Protein AF-A0A961IPP1-F1 (afdb_monomer)

pLDDT: mean 82.88, std 11.39, range [41.0, 96.31]

Solvent-accessible surface area (backbone atoms only — not comparable to full-atom values): 10019 Å² total; per-residue (Å²): 134,85,52,57,75,45,74,47,91,90,15,43,33,44,35,34,41,57,42,49,74,94,50,52,59,100,73,50,51,61,69,55,22,47,51,50,22,52,52,25,47,51,48,34,49,56,48,49,55,53,48,56,72,77,76,55,60,46,60,73,68,56,42,52,51,45,46,51,26,48,51,47,25,50,33,25,42,53,50,39,50,31,57,68,69,73,41,56,69,45,72,43,56,37,83,93,65,68,28,38,34,42,34,39,53,56,93,52,28,39,39,32,44,38,39,41,68,75,84,71,78,57,57,47,86,46,49,68,56,48,53,48,44,46,52,69,48,52,46,45,47,50,53,52,50,50,56,53,36,54,72,72,74,53,75,49,76,66,57,47,53,52,52,49,46,54,48,27,54,50,54,54,51,50,52,49,51,47,47,26,47,75,71,54,52,40,71

Mean predicted aligned error: 6.51 Å

Secondary structure (DSSP, 8-state):
-PPPEEE-TTSEEEEEEE--GGG-SSS--HHHHHHHHHHHHHHHHHHHHHHHHHTS---THHHHHHHHHHHHHHHHHHHHHHHHHTSSEEEEEETTTTEEEEEEEETTEEEEEEE--TT-PPPTTHHHHHHHHIIIIIIHHHHHHHHHHHHTTS--HHHHHHHHHHHHHHHHHHHHHHHHHHHTS--

Structure (mmCIF, N/CA/C/O backbone):
data_AF-A0A961IPP1-F1
#
_entry.id   AF-A0A961IPP1-F1
#
loop_
_atom_site.group_PDB
_atom_site.id
_atom_site.type_symbol
_atom_site.label_atom_id
_atom_site.label_alt_id
_atom_site.label_comp_id
_atom_site.label_asym_id
_atom_site.label_entity_id
_atom_site.label_seq_id
_atom_site.pdbx_PDB_ins_code
_atom_site.Cartn_x
_atom_site.Cartn_y
_atom_site.Cartn_z
_atom_site.occupancy
_atom_site.B_iso_or_equiv
_atom_site.auth_seq_id
_atom_site.auth_comp_id
_atom_site.auth_asym_id
_atom_site.auth_atom_id
_atom_site.pdbx_PDB_model_num
ATOM 1 N N . MET A 1 1 ? 18.586 3.736 4.954 1.00 41.00 1 MET A N 1
ATOM 2 C CA . MET A 1 1 ? 18.682 2.258 4.963 1.00 41.00 1 MET A CA 1
ATOM 3 C C . MET A 1 1 ? 17.469 1.702 4.241 1.00 41.00 1 MET A C 1
ATOM 5 O O . MET A 1 1 ? 16.359 1.933 4.711 1.00 41.00 1 MET A O 1
ATOM 9 N N . SER A 1 2 ? 17.685 1.051 3.098 1.00 51.31 2 SER A N 1
ATOM 10 C CA . SER A 1 2 ? 16.668 0.304 2.350 1.00 51.31 2 SER A CA 1
ATOM 11 C C . SER A 1 2 ? 16.109 -0.844 3.198 1.00 51.31 2 SER A C 1
ATOM 13 O O . SER A 1 2 ? 16.801 -1.375 4.071 1.00 51.31 2 SER A O 1
ATOM 15 N N . GLY A 1 3 ? 14.839 -1.184 2.996 1.00 59.94 3 GLY A N 1
ATOM 16 C CA . GLY A 1 3 ? 14.216 -2.333 3.651 1.00 59.94 3 GLY A CA 1
ATOM 17 C C . GLY A 1 3 ? 14.791 -3.660 3.152 1.00 59.94 3 GLY A C 1
ATOM 18 O O . GLY A 1 3 ? 15.322 -3.731 2.046 1.00 59.94 3 GLY A O 1
ATOM 19 N N . ASN A 1 4 ? 14.667 -4.725 3.947 1.00 75.62 4 ASN A N 1
ATOM 20 C CA . ASN A 1 4 ? 14.894 -6.084 3.450 1.00 75.62 4 ASN A CA 1
ATOM 21 C C . ASN A 1 4 ? 13.583 -6.586 2.854 1.00 75.62 4 ASN A C 1
ATOM 23 O O . ASN A 1 4 ? 12.614 -6.715 3.602 1.00 75.62 4 ASN A O 1
ATOM 27 N N . PHE A 1 5 ? 13.559 -6.855 1.547 1.00 78.00 5 PHE A N 1
ATOM 28 C CA . PHE A 1 5 ? 12.407 -7.398 0.830 1.00 78.00 5 PHE A CA 1
ATOM 29 C C . PHE A 1 5 ? 12.790 -8.720 0.170 1.00 78.00 5 PHE A C 1
ATOM 31 O O . PHE A 1 5 ? 13.577 -8.735 -0.771 1.00 78.00 5 PHE A O 1
ATOM 38 N N . VAL A 1 6 ? 12.244 -9.8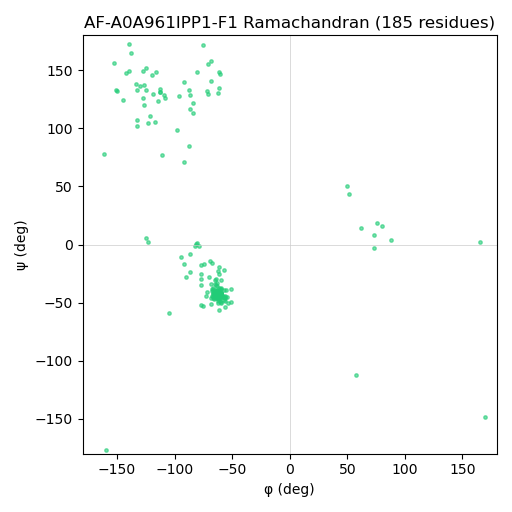22 0.678 1.00 79.00 6 VAL A N 1
ATOM 39 C CA . VAL A 1 6 ? 12.474 -11.170 0.155 1.00 79.00 6 VAL A CA 1
ATOM 40 C C . VAL A 1 6 ? 11.128 -11.838 -0.099 1.00 79.00 6 VAL A C 1
ATOM 42 O O . VAL A 1 6 ? 10.290 -11.915 0.804 1.00 79.00 6 VAL A O 1
ATOM 45 N N . ILE A 1 7 ? 10.934 -12.324 -1.324 1.00 76.81 7 ILE A N 1
ATOM 46 C CA . ILE A 1 7 ? 9.811 -13.177 -1.720 1.00 76.81 7 ILE A CA 1
ATOM 47 C C . ILE A 1 7 ? 10.406 -14.464 -2.293 1.00 76.81 7 ILE A C 1
ATOM 49 O O . ILE A 1 7 ? 10.952 -14.480 -3.396 1.00 76.81 7 ILE A O 1
ATOM 53 N N . GLU A 1 8 ? 10.338 -15.532 -1.508 1.00 77.81 8 GLU A N 1
ATOM 54 C CA . GLU A 1 8 ? 10.837 -16.858 -1.864 1.00 77.81 8 GLU A CA 1
ATOM 55 C C . GLU A 1 8 ? 9.960 -17.510 -2.950 1.00 77.81 8 GLU A C 1
ATOM 57 O O . GLU A 1 8 ? 8.766 -17.227 -3.074 1.00 77.81 8 GLU A O 1
ATOM 62 N N . GLU A 1 9 ? 10.528 -18.440 -3.723 1.00 70.75 9 GLU A N 1
ATOM 63 C CA . GLU A 1 9 ? 9.815 -19.163 -4.795 1.00 70.75 9 GLU A CA 1
ATOM 64 C C . GLU A 1 9 ? 8.642 -20.024 -4.292 1.00 70.75 9 GLU A C 1
ATOM 66 O O . GLU A 1 9 ? 7.695 -20.302 -5.026 1.00 70.75 9 GLU A O 1
ATOM 71 N N . ASN A 1 10 ? 8.665 -20.413 -3.017 1.00 76.19 10 ASN A N 1
ATOM 72 C CA . ASN A 1 10 ? 7.577 -21.128 -2.343 1.00 76.19 10 ASN A CA 1
ATOM 73 C C . ASN A 1 10 ? 6.410 -20.198 -1.915 1.00 76.19 10 ASN A C 1
ATOM 75 O O . ASN A 1 10 ? 5.410 -20.668 -1.351 1.00 76.19 10 ASN A O 1
ATOM 79 N N . GLY A 1 11 ? 6.533 -18.889 -2.175 1.00 77.62 11 GLY A N 1
ATOM 80 C CA . GLY A 1 11 ? 5.568 -17.851 -1.825 1.00 77.62 11 GLY A CA 1
ATOM 81 C C . GLY A 1 11 ? 5.754 -17.244 -0.434 1.00 77.62 11 GLY A C 1
ATOM 82 O O . GLY A 1 11 ? 4.930 -16.427 -0.023 1.00 77.62 11 GLY A O 1
ATOM 83 N N . VAL A 1 12 ? 6.790 -17.628 0.318 1.00 86.00 12 VAL A N 1
ATOM 84 C CA . VAL A 1 12 ? 7.096 -17.036 1.627 1.00 86.00 12 VAL A CA 1
ATOM 85 C C . VAL A 1 12 ? 7.623 -15.619 1.440 1.00 86.00 12 VAL A C 1
ATOM 87 O O . VAL A 1 12 ? 8.550 -15.366 0.677 1.00 86.00 12 VAL A O 1
ATOM 90 N N . VAL A 1 13 ? 7.034 -14.684 2.177 1.00 86.69 13 VAL A N 1
ATOM 91 C CA . VAL A 1 13 ? 7.386 -13.265 2.141 1.00 86.69 13 VAL A CA 1
ATOM 92 C C . VAL A 1 13 ? 8.011 -12.869 3.462 1.00 86.69 13 VAL A C 1
ATOM 94 O O . VAL A 1 13 ? 7.440 -13.133 4.523 1.00 86.69 13 VAL A O 1
ATOM 97 N N . ARG A 1 14 ? 9.151 -12.184 3.392 1.00 90.44 14 ARG A N 1
ATOM 98 C CA . ARG A 1 14 ? 9.785 -11.479 4.507 1.00 90.44 14 ARG A CA 1
ATOM 99 C C . ARG A 1 14 ? 10.168 -10.091 4.026 1.00 90.44 14 ARG A C 1
ATOM 101 O O . ARG A 1 14 ? 11.148 -9.920 3.306 1.00 90.44 14 ARG A O 1
ATOM 108 N N . VAL A 1 15 ? 9.370 -9.103 4.400 1.00 91.50 15 VAL A N 1
ATOM 109 C CA . VAL A 1 15 ? 9.567 -7.714 3.975 1.00 91.50 15 VAL A CA 1
ATOM 110 C C . VAL A 1 15 ? 9.658 -6.804 5.187 1.00 91.50 15 VAL A C 1
ATOM 112 O O . VAL A 1 15 ? 9.123 -7.103 6.251 1.00 91.50 15 VAL A O 1
ATOM 115 N N . SER A 1 16 ? 10.366 -5.696 5.059 1.00 93.00 16 SER A N 1
ATOM 116 C CA . SER A 1 16 ? 10.510 -4.728 6.136 1.00 93.00 16 SER A CA 1
ATOM 117 C C . SER A 1 16 ? 10.754 -3.345 5.576 1.00 93.00 16 SER A C 1
ATOM 119 O O . SER A 1 16 ? 11.273 -3.200 4.474 1.00 93.00 16 SER A O 1
ATOM 121 N N . GLY A 1 17 ? 10.428 -2.327 6.357 1.00 92.00 17 GLY A N 1
ATOM 122 C CA . GLY A 1 17 ? 10.674 -0.947 5.981 1.00 92.00 17 GLY A CA 1
ATOM 123 C C . GLY A 1 17 ? 10.693 -0.019 7.182 1.00 92.00 17 GLY A C 1
ATOM 124 O O . GLY A 1 17 ? 10.598 -0.442 8.340 1.00 92.00 17 GLY A O 1
ATOM 125 N N . THR A 1 18 ? 10.855 1.265 6.892 1.00 91.75 18 THR A N 1
ATOM 126 C CA . THR A 1 18 ? 10.978 2.318 7.899 1.00 91.75 18 THR A CA 1
ATOM 127 C C . THR A 1 18 ? 9.835 3.296 7.712 1.00 91.75 18 THR A C 1
ATOM 129 O O . THR A 1 18 ? 9.590 3.760 6.602 1.00 91.75 18 THR A O 1
ATOM 132 N N . LEU A 1 19 ? 9.136 3.598 8.799 1.00 89.44 19 LEU A N 1
ATOM 133 C CA . LEU A 1 19 ? 8.049 4.561 8.801 1.00 89.44 19 LEU A CA 1
ATOM 134 C C . LEU A 1 19 ? 8.620 5.981 8.656 1.00 89.44 19 LEU A C 1
ATOM 136 O O . LEU A 1 19 ? 9.565 6.321 9.377 1.00 89.44 19 LEU A O 1
ATOM 140 N N . PRO A 1 20 ? 8.068 6.816 7.760 1.00 85.56 20 PRO A N 1
ATOM 141 C CA . PRO A 1 20 ? 8.456 8.216 7.649 1.00 85.56 20 PRO A CA 1
ATOM 142 C C . PRO A 1 20 ? 8.192 8.961 8.956 1.00 85.56 20 PRO A C 1
ATOM 144 O O . PRO A 1 20 ? 7.202 8.691 9.633 1.00 85.56 20 PRO A O 1
ATOM 147 N N . GLU A 1 21 ? 9.025 9.948 9.285 1.00 81.69 21 GLU A N 1
ATOM 148 C CA . GLU A 1 21 ? 8.884 10.711 10.533 1.00 81.69 21 GLU A CA 1
ATOM 149 C C . GLU A 1 21 ? 7.501 11.344 10.699 1.00 81.69 21 GLU A C 1
ATOM 151 O O . GLU A 1 21 ? 6.933 11.275 11.786 1.00 81.69 21 GLU A O 1
ATOM 156 N N . ALA A 1 22 ? 6.926 11.853 9.605 1.00 76.44 22 ALA A N 1
ATOM 157 C CA . ALA A 1 22 ? 5.601 12.475 9.574 1.00 76.44 22 ALA A CA 1
ATOM 158 C C . ALA A 1 22 ? 4.461 11.562 10.069 1.00 76.44 22 ALA A C 1
ATOM 160 O O . ALA A 1 22 ? 3.405 12.051 10.458 1.00 76.44 22 ALA A O 1
ATOM 161 N N . VAL A 1 23 ? 4.664 10.242 10.048 1.00 78.50 23 VAL A N 1
ATOM 162 C CA . VAL A 1 23 ? 3.684 9.227 10.471 1.00 78.50 23 VAL A CA 1
ATOM 163 C C . VAL A 1 23 ? 4.236 8.313 11.570 1.00 78.50 23 VAL A C 1
ATOM 165 O O . VAL A 1 23 ? 3.557 7.396 12.022 1.00 78.50 23 VAL A O 1
ATOM 168 N N . ALA A 1 24 ? 5.463 8.560 12.032 1.00 66.38 24 ALA A N 1
ATOM 169 C CA . ALA A 1 24 ? 6.137 7.781 13.059 1.00 66.38 24 ALA A CA 1
ATOM 170 C C . ALA A 1 24 ? 5.878 8.383 14.453 1.00 66.38 24 ALA A C 1
ATOM 172 O O . ALA A 1 24 ? 6.774 8.956 15.075 1.00 66.38 24 ALA A O 1
ATOM 173 N N . GLY A 1 25 ? 4.644 8.245 14.943 1.00 62.91 25 GLY A N 1
ATOM 174 C CA . GLY A 1 25 ? 4.199 8.694 16.269 1.00 62.91 25 GLY A CA 1
ATOM 175 C C . GLY A 1 25 ? 3.265 7.682 16.946 1.00 62.91 25 GLY A C 1
ATOM 176 O O . GLY A 1 25 ? 2.870 6.702 16.328 1.00 62.91 25 GLY A O 1
ATOM 177 N N . LYS A 1 26 ? 2.915 7.903 18.224 1.00 55.06 26 LYS A N 1
ATOM 178 C CA . LYS A 1 26 ? 2.068 6.978 19.018 1.00 55.06 26 LYS A CA 1
ATOM 179 C C . LYS A 1 26 ? 0.598 6.908 18.572 1.00 55.06 26 LYS A C 1
ATOM 181 O O . LYS A 1 26 ? -0.100 5.997 18.991 1.00 55.06 26 LYS A O 1
ATOM 186 N N . ALA A 1 27 ? 0.139 7.853 17.754 1.00 55.84 27 ALA A N 1
ATOM 187 C CA . ALA A 1 27 ? -1.197 7.856 17.160 1.00 55.84 27 ALA A CA 1
ATOM 188 C C . ALA A 1 27 ? -1.208 8.806 15.949 1.00 55.84 27 ALA A C 1
ATOM 190 O O . ALA A 1 27 ? -1.615 9.961 16.085 1.00 55.84 27 ALA A O 1
ATOM 191 N N . PRO A 1 28 ? -0.671 8.395 14.787 1.00 64.19 28 PRO A N 1
ATOM 192 C CA . PRO A 1 28 ? -0.791 9.212 13.592 1.00 64.19 28 PRO A CA 1
ATOM 193 C C . PRO A 1 28 ? -2.278 9.355 13.247 1.00 64.19 28 PRO A C 1
ATOM 195 O O . PRO A 1 28 ? -3.016 8.374 13.226 1.00 64.19 28 PRO A O 1
ATOM 198 N N . ASP A 1 29 ? -2.725 10.585 13.007 1.00 80.69 29 ASP A N 1
ATOM 199 C CA . ASP A 1 29 ? -4.060 10.841 12.471 1.00 80.69 29 ASP A CA 1
ATOM 200 C C . ASP A 1 29 ? -4.168 10.169 11.089 1.00 80.69 29 ASP A C 1
ATOM 202 O O . ASP A 1 29 ? -3.262 10.283 10.252 1.00 80.69 29 ASP A O 1
ATOM 206 N N . LEU A 1 30 ? -5.279 9.468 10.845 1.00 84.56 30 LEU A N 1
ATOM 207 C CA . LEU A 1 30 ? -5.586 8.837 9.563 1.00 84.56 30 LEU A CA 1
ATOM 208 C C . LEU A 1 30 ? -5.450 9.827 8.398 1.00 84.56 30 LEU A C 1
ATOM 210 O O . LEU A 1 30 ? -4.935 9.470 7.339 1.00 84.56 30 LEU A O 1
ATOM 214 N N . SER A 1 31 ? -5.852 11.082 8.601 1.00 83.69 31 SER A N 1
ATOM 215 C CA . SER A 1 31 ? -5.747 12.150 7.612 1.00 83.69 31 SER A CA 1
ATOM 216 C C . SER A 1 31 ? -4.291 12.473 7.254 1.00 83.69 31 SER A C 1
ATOM 218 O O . SER A 1 31 ? -3.968 12.634 6.074 1.00 83.69 31 SER A O 1
ATOM 220 N N . VAL A 1 32 ? -3.392 12.501 8.241 1.00 87.00 32 VAL A N 1
ATOM 221 C CA . VAL A 1 32 ? -1.954 12.742 8.049 1.00 87.00 32 VAL A CA 1
ATOM 222 C C . VAL A 1 32 ? -1.317 11.565 7.315 1.00 87.00 32 VAL A C 1
ATOM 224 O O . VAL A 1 32 ? -0.601 11.768 6.332 1.00 87.00 32 VAL A O 1
ATOM 227 N N . ALA A 1 33 ? -1.632 10.335 7.728 1.00 88.81 33 ALA A N 1
ATOM 228 C CA . ALA A 1 33 ? -1.125 9.128 7.081 1.00 88.81 33 ALA A CA 1
ATOM 229 C C . ALA A 1 33 ? -1.578 9.020 5.615 1.00 88.81 33 ALA A C 1
ATOM 231 O O . ALA A 1 33 ? -0.772 8.721 4.732 1.00 88.81 33 ALA A O 1
ATOM 232 N N . LEU A 1 34 ? -2.841 9.345 5.327 1.00 88.88 34 LEU A N 1
ATOM 233 C CA . LEU A 1 34 ? -3.366 9.358 3.962 1.00 88.88 34 LEU A CA 1
ATOM 234 C C . LEU A 1 34 ? -2.729 10.444 3.099 1.00 88.88 34 LEU A C 1
ATOM 236 O O . LEU A 1 34 ? -2.370 10.164 1.959 1.00 88.88 34 LEU A O 1
ATOM 240 N N . ARG A 1 35 ? -2.540 11.662 3.620 1.00 89.62 35 ARG A N 1
ATOM 241 C CA . ARG A 1 35 ? -1.844 12.731 2.880 1.00 89.62 35 ARG A CA 1
ATOM 242 C C . ARG A 1 35 ? -0.420 12.320 2.518 1.00 89.62 35 ARG A C 1
ATOM 244 O O . ARG A 1 35 ? -0.009 12.521 1.377 1.00 89.62 35 ARG A O 1
ATOM 251 N N . ALA A 1 36 ? 0.302 11.700 3.452 1.00 91.44 36 ALA A N 1
ATOM 252 C CA . ALA A 1 36 ? 1.641 11.179 3.196 1.00 91.44 36 ALA A CA 1
ATOM 253 C C . ALA A 1 36 ? 1.631 10.086 2.112 1.00 91.44 36 ALA A C 1
ATOM 255 O O . ALA A 1 36 ? 2.476 10.101 1.217 1.00 91.44 36 ALA A O 1
ATOM 256 N N . PHE A 1 37 ? 0.647 9.182 2.141 1.00 92.69 37 PHE A N 1
ATOM 257 C CA . PHE A 1 37 ? 0.488 8.150 1.115 1.00 92.69 37 PHE A CA 1
ATOM 258 C C . PHE A 1 37 ? 0.157 8.724 -0.268 1.00 92.69 37 PHE A C 1
ATOM 260 O O . PHE A 1 37 ? 0.745 8.308 -1.265 1.00 92.69 37 PHE A O 1
ATOM 267 N N . ILE A 1 38 ? -0.736 9.714 -0.344 1.00 91.31 38 ILE A N 1
ATOM 268 C CA . ILE A 1 38 ? -1.085 10.400 -1.596 1.00 91.31 38 ILE A CA 1
ATOM 269 C C . ILE A 1 38 ? 0.153 11.077 -2.195 1.00 91.31 38 ILE A C 1
ATOM 271 O O . ILE A 1 38 ? 0.416 10.926 -3.387 1.00 91.31 38 ILE A O 1
ATOM 275 N N . ALA A 1 39 ? 0.937 11.779 -1.372 1.00 91.56 39 ALA A N 1
ATOM 276 C CA . ALA A 1 39 ? 2.181 12.405 -1.812 1.00 91.56 39 ALA A CA 1
ATOM 277 C C . ALA A 1 39 ? 3.181 11.364 -2.343 1.00 91.56 39 ALA A C 1
ATOM 279 O O . ALA A 1 39 ? 3.739 11.544 -3.424 1.00 91.56 39 ALA A O 1
ATOM 280 N N . ALA A 1 40 ? 3.346 10.240 -1.640 1.00 92.81 40 ALA A N 1
ATOM 281 C CA . ALA A 1 40 ? 4.215 9.157 -2.089 1.00 92.81 40 ALA A CA 1
ATOM 282 C C . ALA A 1 40 ? 3.740 8.533 -3.414 1.00 92.81 40 ALA A C 1
ATOM 284 O O . ALA A 1 40 ? 4.559 8.266 -4.289 1.00 92.81 40 ALA A O 1
ATOM 285 N N . LEU A 1 41 ? 2.432 8.349 -3.615 1.00 91.50 41 LEU A N 1
ATOM 286 C CA . LEU A 1 41 ? 1.894 7.859 -4.889 1.00 91.50 41 LEU A CA 1
ATOM 287 C C . LEU A 1 41 ? 2.089 8.847 -6.042 1.00 91.50 41 LEU A C 1
ATOM 289 O O . LEU A 1 41 ? 2.405 8.420 -7.152 1.00 91.50 41 LEU A O 1
ATOM 293 N N . ASN A 1 42 ? 1.934 10.149 -5.799 1.00 89.69 42 ASN A N 1
ATOM 294 C CA . ASN A 1 42 ? 2.241 11.164 -6.807 1.00 89.69 42 ASN A CA 1
ATOM 295 C C . ASN A 1 42 ? 3.721 11.113 -7.199 1.00 89.69 42 ASN A C 1
ATOM 297 O O . ASN A 1 42 ? 4.025 11.134 -8.389 1.00 89.69 42 ASN A O 1
ATOM 301 N N . GLN A 1 43 ? 4.620 10.901 -6.235 1.00 91.25 43 GLN A N 1
ATOM 302 C CA . GLN A 1 43 ? 6.038 10.699 -6.524 1.00 91.25 43 GLN A CA 1
ATOM 303 C C . GLN A 1 43 ? 6.279 9.478 -7.424 1.00 91.25 43 GLN A C 1
ATOM 305 O O . GLN A 1 43 ? 7.077 9.560 -8.354 1.00 91.25 43 GLN A O 1
ATOM 310 N N . VAL A 1 44 ? 5.585 8.353 -7.199 1.00 91.12 44 VAL A N 1
ATOM 311 C CA . VAL A 1 44 ? 5.683 7.179 -8.091 1.00 91.12 44 VAL A CA 1
ATOM 312 C C . VAL A 1 44 ? 5.263 7.551 -9.517 1.00 91.12 44 VAL A C 1
ATOM 314 O O . VAL A 1 44 ? 5.947 7.173 -10.467 1.00 91.12 44 VAL A O 1
ATOM 317 N N . ARG A 1 45 ? 4.176 8.318 -9.680 1.00 87.94 45 ARG A N 1
ATOM 318 C CA . ARG A 1 45 ? 3.693 8.772 -10.997 1.00 87.94 45 ARG A CA 1
ATOM 319 C C . ARG A 1 45 ? 4.689 9.692 -11.691 1.00 87.94 45 ARG A C 1
ATOM 321 O O . ARG A 1 45 ? 4.933 9.513 -12.876 1.00 87.94 45 ARG A O 1
ATOM 328 N N . GLU A 1 46 ? 5.262 10.647 -10.969 1.00 89.31 46 GLU A N 1
ATOM 329 C CA . GLU A 1 46 ? 6.251 11.584 -11.509 1.00 89.31 46 GLU A CA 1
ATOM 330 C C . GLU A 1 46 ? 7.548 10.887 -11.915 1.00 89.31 46 GLU A C 1
ATOM 332 O O . GLU A 1 46 ? 8.119 11.193 -12.960 1.00 89.31 46 GLU A O 1
ATOM 337 N N . VAL A 1 47 ? 8.026 9.938 -11.102 1.00 88.38 47 VAL A N 1
ATOM 338 C CA . VAL A 1 47 ? 9.176 9.105 -11.463 1.00 88.38 47 VAL A CA 1
ATOM 339 C C . VAL A 1 47 ? 8.833 8.314 -12.719 1.00 88.38 47 VAL A C 1
ATOM 341 O O . VAL A 1 47 ? 9.502 8.496 -13.724 1.00 88.38 47 VAL A O 1
ATOM 344 N N . TYR A 1 48 ? 7.752 7.533 -12.721 1.00 85.19 48 TYR A N 1
ATOM 345 C CA . TYR A 1 48 ? 7.362 6.739 -13.889 1.00 85.19 48 TYR A CA 1
ATOM 346 C C . TYR A 1 48 ? 7.174 7.578 -15.163 1.00 85.19 48 TYR A C 1
ATOM 348 O O . TYR A 1 48 ? 7.679 7.204 -16.215 1.00 85.19 48 TYR A O 1
ATOM 356 N N . GLY A 1 49 ? 6.505 8.731 -15.073 1.00 82.81 49 GLY A N 1
ATOM 357 C CA . GLY A 1 49 ? 6.276 9.618 -16.215 1.00 82.81 49 GLY A CA 1
ATOM 358 C C . GLY A 1 49 ? 7.567 10.148 -16.839 1.00 82.81 49 GLY A C 1
ATOM 359 O O . GLY A 1 49 ? 7.652 10.226 -18.060 1.00 82.81 49 GLY A O 1
ATOM 360 N N . ARG A 1 50 ? 8.588 10.450 -16.024 1.00 83.00 50 ARG A N 1
ATOM 361 C CA . ARG A 1 50 ? 9.922 10.818 -16.528 1.00 83.00 50 ARG A CA 1
ATOM 362 C C . ARG A 1 50 ? 10.608 9.648 -17.232 1.00 83.00 50 ARG A C 1
ATOM 364 O O . ARG A 1 50 ? 11.154 9.835 -18.307 1.00 83.00 50 ARG A O 1
ATOM 371 N N . LEU A 1 51 ? 10.508 8.445 -16.670 1.00 77.88 51 LEU A N 1
ATOM 372 C CA . LEU A 1 51 ? 11.156 7.245 -17.218 1.00 77.88 51 LEU A CA 1
ATOM 373 C C . LEU A 1 51 ? 10.552 6.793 -18.557 1.00 77.88 51 LEU A C 1
ATOM 375 O O . LEU A 1 51 ? 11.262 6.319 -19.436 1.00 77.88 51 LEU A O 1
ATOM 379 N N . VAL A 1 52 ? 9.242 6.972 -18.741 1.00 74.44 52 VAL A N 1
ATOM 380 C CA . VAL A 1 52 ? 8.580 6.693 -20.027 1.00 74.44 52 VAL A CA 1
ATOM 381 C C . VAL A 1 52 ? 8.975 7.708 -21.107 1.00 74.44 52 VAL A C 1
ATOM 383 O O . VAL A 1 52 ? 8.964 7.362 -22.284 1.00 74.44 52 VAL A O 1
ATOM 386 N N . ALA A 1 53 ? 9.333 8.939 -20.731 1.00 68.75 53 ALA A N 1
ATOM 387 C CA . ALA A 1 53 ? 9.698 9.987 -21.682 1.00 68.75 53 ALA A CA 1
ATOM 388 C C . ALA A 1 53 ? 11.115 9.833 -22.271 1.00 68.75 53 ALA A C 1
ATOM 390 O O . ALA A 1 53 ? 11.335 10.315 -23.378 1.00 68.75 53 ALA A O 1
ATOM 391 N N . ASP A 1 54 ? 12.040 9.170 -21.562 1.00 63.03 54 ASP A N 1
ATOM 392 C CA . ASP A 1 54 ? 13.476 9.163 -21.904 1.00 63.03 54 ASP A CA 1
ATOM 393 C C . ASP A 1 54 ? 13.941 8.006 -22.813 1.00 63.03 54 ASP A C 1
ATOM 395 O O . ASP A 1 54 ? 15.013 8.126 -23.389 1.00 63.03 54 ASP A O 1
ATOM 399 N N . ASP A 1 55 ? 13.163 6.922 -22.964 1.00 59.84 55 ASP A N 1
ATOM 400 C CA . ASP A 1 55 ? 13.318 5.844 -23.986 1.00 59.84 55 ASP A CA 1
ATOM 401 C C . ASP A 1 55 ? 12.474 4.589 -23.646 1.00 59.84 55 ASP A C 1
ATOM 403 O O . ASP A 1 55 ? 12.509 3.572 -24.346 1.00 59.84 55 ASP A O 1
ATOM 407 N N . GLY A 1 56 ? 11.703 4.628 -22.549 1.00 57.78 56 GLY A N 1
ATOM 408 C CA . GLY A 1 56 ? 10.767 3.568 -22.167 1.00 57.78 56 GLY A CA 1
ATOM 409 C C . GLY A 1 56 ? 11.420 2.290 -21.636 1.00 57.7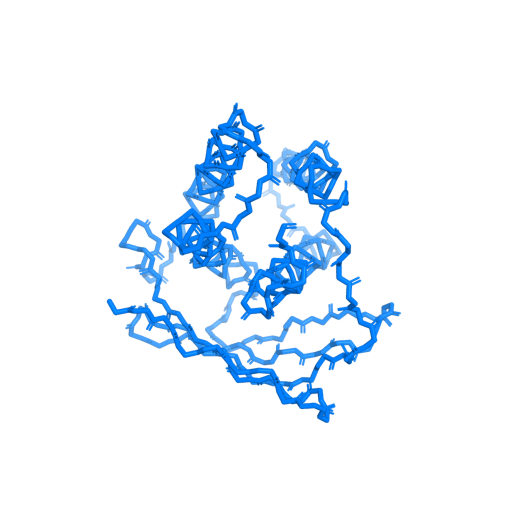8 56 GLY A C 1
ATOM 410 O O . GLY A 1 56 ? 10.712 1.307 -21.435 1.00 57.78 56 GLY A O 1
ATOM 411 N N . ARG A 1 57 ? 12.739 2.294 -21.398 1.00 61.81 57 ARG A N 1
ATOM 412 C CA . ARG A 1 57 ? 13.477 1.175 -20.797 1.00 61.81 57 ARG A CA 1
ATOM 413 C C . ARG A 1 57 ? 13.889 1.525 -19.377 1.00 61.81 57 ARG A C 1
ATOM 415 O O . ARG A 1 57 ? 14.558 2.523 -19.182 1.00 61.81 57 ARG A O 1
ATOM 422 N N . LEU A 1 58 ? 13.549 0.692 -18.396 1.00 65.06 58 LEU A N 1
ATOM 423 C CA . LEU A 1 58 ? 13.952 0.870 -16.996 1.00 65.06 58 LEU A CA 1
ATOM 424 C C . LEU A 1 58 ? 15.311 0.211 -16.736 1.00 65.06 58 LEU A C 1
ATOM 426 O O . LEU A 1 58 ? 15.386 -0.927 -16.258 1.00 65.06 58 LEU A O 1
ATOM 430 N N . ILE A 1 59 ? 16.407 0.919 -17.014 1.00 66.44 59 ILE A N 1
ATOM 431 C CA . ILE A 1 59 ? 17.768 0.379 -16.864 1.00 66.44 59 ILE A CA 1
ATOM 432 C C . ILE A 1 59 ? 18.532 1.079 -15.739 1.00 66.44 59 ILE A C 1
ATOM 434 O O . ILE A 1 59 ? 18.554 2.296 -15.601 1.00 66.44 59 ILE A O 1
ATOM 438 N N . GLY A 1 60 ? 19.192 0.284 -14.892 1.00 73.75 60 GLY A N 1
ATOM 439 C CA . GLY A 1 60 ? 20.075 0.803 -13.846 1.00 73.75 60 GLY A CA 1
ATOM 440 C C . GLY A 1 60 ? 19.378 1.766 -12.876 1.00 73.75 60 GLY A C 1
ATOM 441 O O . GLY A 1 60 ? 18.543 1.352 -12.072 1.00 73.75 60 GLY A O 1
ATOM 442 N N . GLN A 1 61 ? 19.764 3.044 -12.911 1.00 80.38 61 GLN A N 1
ATOM 443 C CA . GLN A 1 61 ? 19.399 4.067 -11.922 1.00 80.38 61 GLN A CA 1
ATOM 444 C C . GLN A 1 61 ? 17.893 4.370 -11.875 1.00 80.38 61 GLN A C 1
ATOM 446 O O . GLN A 1 61 ? 17.338 4.595 -10.801 1.00 80.38 61 GLN A O 1
ATOM 451 N N . GLU A 1 62 ? 17.223 4.323 -13.015 1.00 80.00 62 GLU A N 1
ATOM 452 C CA . GLU A 1 62 ? 15.795 4.611 -13.191 1.00 80.00 62 GLU A CA 1
ATOM 453 C C . GLU A 1 62 ? 14.920 3.617 -12.429 1.00 80.00 62 GLU A C 1
ATOM 455 O O . GLU A 1 62 ? 14.027 3.967 -11.653 1.00 80.00 62 GLU A O 1
ATOM 460 N N . ARG A 1 63 ? 15.275 2.342 -12.569 1.00 82.00 63 ARG A N 1
ATOM 461 C CA . ARG A 1 63 ? 14.680 1.227 -11.845 1.00 82.00 63 ARG A CA 1
ATOM 462 C C . ARG A 1 63 ? 14.848 1.380 -10.333 1.00 82.00 63 ARG A C 1
ATOM 464 O O . ARG A 1 63 ? 13.899 1.140 -9.588 1.00 82.00 63 ARG A O 1
ATOM 471 N N . PHE A 1 64 ? 16.024 1.812 -9.867 1.00 85.62 64 PHE A N 1
ATOM 472 C CA . PHE A 1 64 ? 16.256 2.092 -8.445 1.00 85.62 64 PHE A CA 1
ATOM 473 C C . PHE A 1 64 ? 15.406 3.260 -7.933 1.00 85.62 64 PHE A C 1
ATOM 475 O O . PHE A 1 64 ? 14.875 3.179 -6.825 1.00 85.62 64 PHE A O 1
ATOM 482 N N . GLN A 1 65 ? 15.235 4.320 -8.727 1.00 88.44 65 GLN A N 1
ATOM 483 C CA . GLN A 1 65 ? 14.368 5.445 -8.364 1.00 88.44 65 GLN A CA 1
ATOM 484 C C . GLN A 1 65 ? 12.903 5.010 -8.250 1.00 88.44 65 GLN A C 1
ATOM 486 O O . GLN A 1 65 ? 12.234 5.359 -7.274 1.00 88.44 65 GLN A O 1
ATOM 491 N N . LEU A 1 66 ? 12.415 4.205 -9.199 1.00 88.19 66 LEU A N 1
ATOM 492 C CA . LEU A 1 66 ? 11.047 3.695 -9.170 1.00 88.19 66 LEU A CA 1
ATOM 493 C C . LEU A 1 66 ? 10.820 2.742 -7.988 1.00 88.19 66 LEU A C 1
ATOM 495 O O . LEU A 1 66 ? 9.821 2.877 -7.283 1.00 88.19 66 LEU A O 1
ATOM 499 N N . LEU A 1 67 ? 11.770 1.840 -7.710 1.00 89.50 67 LEU A N 1
ATOM 500 C CA . LEU A 1 67 ? 11.749 0.995 -6.510 1.00 89.50 67 LEU A CA 1
ATOM 501 C C . LEU A 1 67 ? 11.674 1.833 -5.233 1.00 89.50 67 LEU A C 1
ATOM 503 O O . LEU A 1 67 ? 10.820 1.576 -4.389 1.00 89.50 67 LEU A O 1
ATOM 507 N N . GLY A 1 68 ? 12.519 2.858 -5.112 1.00 91.50 68 GLY A N 1
ATOM 508 C CA . GLY A 1 68 ? 12.518 3.757 -3.960 1.00 91.50 68 GLY A CA 1
ATOM 509 C C . GLY A 1 68 ? 11.178 4.471 -3.770 1.00 91.50 68 GLY A C 1
ATOM 510 O O . GLY A 1 68 ? 10.676 4.549 -2.648 1.00 91.50 68 GLY A O 1
ATOM 511 N N . ALA A 1 69 ? 10.555 4.933 -4.858 1.00 92.56 69 ALA A N 1
ATOM 512 C CA . ALA A 1 69 ? 9.240 5.568 -4.808 1.00 92.56 69 ALA A CA 1
ATOM 513 C C . ALA A 1 69 ? 8.137 4.585 -4.368 1.00 92.56 69 ALA A C 1
ATOM 515 O O . ALA A 1 69 ? 7.302 4.926 -3.528 1.00 92.56 69 ALA A O 1
ATOM 516 N N . ILE A 1 70 ? 8.152 3.346 -4.874 1.00 92.81 70 ILE A N 1
ATOM 517 C CA . ILE A 1 70 ? 7.203 2.298 -4.464 1.00 92.81 70 ILE A CA 1
ATOM 518 C C . ILE A 1 70 ? 7.397 1.921 -2.989 1.00 92.81 70 ILE A C 1
ATOM 520 O O . ILE A 1 70 ? 6.421 1.778 -2.251 1.00 92.81 70 ILE A O 1
ATOM 524 N N . GLU A 1 71 ? 8.642 1.791 -2.530 1.00 93.38 71 GLU A N 1
ATOM 525 C CA . GLU A 1 71 ? 8.948 1.516 -1.124 1.00 93.38 71 GLU A CA 1
ATOM 526 C C . GLU A 1 71 ? 8.484 2.666 -0.216 1.00 93.38 71 GLU A C 1
ATOM 528 O O . GLU A 1 71 ? 7.916 2.413 0.846 1.00 93.38 71 GLU A O 1
ATOM 533 N N . ALA A 1 72 ? 8.631 3.924 -0.642 1.00 92.88 72 ALA A N 1
ATOM 534 C CA . ALA A 1 72 ? 8.086 5.078 0.074 1.00 92.88 72 ALA A CA 1
ATOM 535 C C . ALA A 1 72 ? 6.547 5.047 0.154 1.00 92.88 72 ALA A C 1
ATOM 537 O O . ALA A 1 72 ? 5.976 5.323 1.215 1.00 92.88 72 ALA A O 1
ATOM 538 N N . ALA A 1 73 ? 5.868 4.651 -0.927 1.00 94.25 73 ALA A N 1
ATOM 539 C CA . ALA A 1 73 ? 4.416 4.463 -0.937 1.00 94.25 73 ALA A CA 1
ATOM 540 C C . ALA A 1 73 ? 3.973 3.336 0.015 1.00 94.25 73 ALA A C 1
ATOM 542 O O . ALA A 1 73 ? 3.006 3.495 0.755 1.00 94.25 73 ALA A O 1
ATOM 543 N N . LEU A 1 74 ? 4.706 2.221 0.082 1.00 94.25 74 LEU A N 1
ATOM 544 C CA . LEU A 1 74 ? 4.456 1.172 1.081 1.00 94.25 74 LEU A CA 1
ATOM 545 C C . LEU A 1 74 ? 4.653 1.691 2.508 1.00 94.25 74 LEU A C 1
ATOM 547 O O . LEU A 1 74 ? 3.778 1.523 3.355 1.00 94.25 74 LEU A O 1
ATOM 551 N N . ASN A 1 75 ? 5.771 2.365 2.769 1.00 93.69 75 ASN A N 1
ATOM 552 C CA . ASN A 1 75 ? 6.124 2.881 4.092 1.00 93.69 75 ASN A CA 1
ATOM 553 C C . ASN A 1 75 ? 5.114 3.911 4.633 1.00 93.69 75 ASN A C 1
ATOM 555 O O . ASN A 1 75 ? 4.992 4.063 5.847 1.00 93.69 75 ASN A O 1
ATOM 559 N N . THR A 1 76 ? 4.385 4.601 3.753 1.00 92.94 76 THR A N 1
ATOM 560 C CA . THR A 1 76 ? 3.306 5.540 4.108 1.00 92.94 76 THR A CA 1
ATOM 561 C C . THR A 1 76 ? 1.932 4.872 4.196 1.00 92.94 76 THR A C 1
ATOM 563 O O . THR A 1 76 ? 1.096 5.310 4.984 1.00 92.94 76 THR A O 1
ATOM 566 N N . LEU A 1 77 ? 1.701 3.780 3.460 1.00 94.56 77 LEU A N 1
ATOM 567 C CA . LEU A 1 77 ? 0.448 3.021 3.504 1.00 94.56 77 LEU A CA 1
ATOM 568 C C . LEU A 1 77 ? 0.323 2.120 4.742 1.00 94.56 77 LEU A C 1
ATOM 570 O O . LEU A 1 77 ? -0.775 1.940 5.266 1.00 94.56 77 LEU A O 1
ATOM 574 N N . ILE A 1 78 ? 1.429 1.549 5.224 1.00 94.69 78 ILE A N 1
ATOM 575 C CA . ILE A 1 78 ? 1.429 0.672 6.407 1.00 94.69 78 ILE A CA 1
ATOM 576 C C . ILE A 1 78 ? 0.833 1.370 7.652 1.00 94.69 78 ILE A C 1
ATOM 578 O O . ILE A 1 78 ? -0.047 0.777 8.279 1.00 94.69 78 ILE A O 1
ATOM 582 N N . PRO A 1 79 ? 1.194 2.628 7.979 1.00 92.62 79 PRO A N 1
ATOM 583 C CA . PRO A 1 79 ? 0.537 3.401 9.037 1.00 92.62 79 PRO A CA 1
ATOM 584 C C . PRO A 1 79 ? -0.971 3.576 8.854 1.00 92.62 79 PRO A C 1
ATOM 586 O O . PRO A 1 79 ? -1.712 3.471 9.824 1.00 92.62 79 PRO A O 1
ATOM 589 N N . VAL A 1 80 ? -1.459 3.786 7.624 1.00 92.38 80 VAL A N 1
ATOM 590 C CA . VAL A 1 80 ? -2.909 3.864 7.357 1.00 92.38 80 VAL A CA 1
ATOM 591 C C . VAL A 1 80 ? -3.590 2.574 7.817 1.00 92.38 80 VAL A C 1
ATOM 593 O O . VAL A 1 80 ? -4.609 2.614 8.506 1.00 92.38 80 VAL A O 1
ATOM 596 N N . ARG A 1 81 ? -3.004 1.415 7.493 1.00 93.75 81 ARG A N 1
ATOM 597 C CA . ARG A 1 81 ? -3.549 0.115 7.900 1.00 93.75 81 ARG A CA 1
ATOM 598 C C . ARG A 1 81 ? -3.473 -0.123 9.408 1.00 93.75 81 ARG A C 1
ATOM 600 O O . ARG A 1 81 ? -4.418 -0.696 9.948 1.00 93.75 81 ARG A O 1
ATOM 607 N N . GLN A 1 82 ? -2.389 0.309 10.054 1.00 92.81 82 GLN A N 1
ATOM 608 C CA . GLN A 1 82 ? -2.193 0.247 11.507 1.00 92.81 82 GLN A CA 1
ATOM 609 C C . GLN A 1 82 ? -3.267 1.051 12.246 1.00 92.81 82 GLN A C 1
ATOM 611 O O . GLN A 1 82 ? -3.903 0.527 13.155 1.00 92.81 82 GLN A O 1
ATOM 616 N N . ILE A 1 83 ? -3.518 2.297 11.825 1.00 90.00 83 ILE A N 1
ATOM 617 C CA . ILE A 1 83 ? -4.549 3.162 12.419 1.00 90.00 83 ILE A CA 1
ATOM 618 C C . ILE A 1 83 ? -5.926 2.514 12.282 1.00 90.00 83 ILE A C 1
ATOM 620 O O . ILE A 1 83 ? -6.695 2.493 13.240 1.00 90.00 83 ILE A O 1
ATOM 624 N N . LEU A 1 84 ? -6.222 1.945 11.107 1.00 89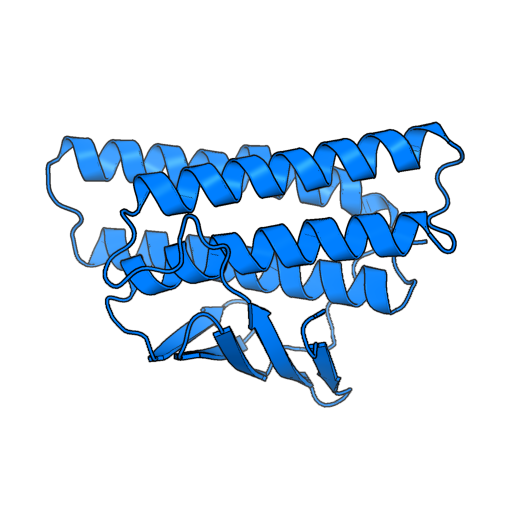.88 84 LEU A N 1
ATOM 625 C CA . LEU A 1 84 ? -7.453 1.190 10.911 1.00 89.88 84 LEU A CA 1
ATOM 626 C C . LEU A 1 84 ? -7.496 -0.031 11.831 1.00 89.88 84 LEU A C 1
ATOM 628 O O . LEU A 1 84 ? -8.496 -0.208 12.501 1.00 89.88 84 LEU A O 1
ATOM 632 N N . ALA A 1 85 ? -6.436 -0.835 11.949 1.00 91.38 85 ALA A N 1
ATOM 633 C CA . ALA A 1 85 ? -6.432 -1.985 12.860 1.00 91.38 85 ALA A CA 1
ATOM 634 C C . ALA A 1 85 ? -6.695 -1.558 14.315 1.00 91.38 85 ALA A C 1
ATOM 636 O O . ALA A 1 85 ? -7.540 -2.150 14.992 1.00 91.38 85 ALA A O 1
ATOM 637 N N . GLY A 1 86 ? -6.021 -0.492 14.754 1.00 89.75 86 GLY A N 1
ATOM 638 C CA . GLY A 1 86 ? -5.905 -0.102 16.157 1.00 89.75 86 GLY A CA 1
ATOM 639 C C . GLY A 1 86 ? -4.852 -0.913 16.921 1.00 89.75 86 GLY A C 1
ATOM 640 O O . GLY A 1 86 ? -4.881 -0.915 18.147 1.00 89.75 86 GLY A O 1
ATOM 641 N N . ASP A 1 87 ? -3.957 -1.612 16.214 1.00 91.12 87 ASP A N 1
ATOM 642 C CA . ASP A 1 87 ? -2.910 -2.474 16.779 1.00 91.12 87 ASP A CA 1
ATOM 643 C C . ASP A 1 87 ? -1.615 -2.353 15.952 1.00 91.12 87 ASP A C 1
ATOM 645 O O . ASP A 1 87 ? -1.651 -2.151 14.733 1.00 91.12 87 ASP A O 1
ATOM 649 N N . ASP A 1 88 ? -0.472 -2.490 16.622 1.00 92.50 88 ASP A N 1
ATOM 650 C CA . ASP A 1 88 ? 0.863 -2.555 16.024 1.00 92.50 88 ASP A CA 1
ATOM 651 C C . ASP A 1 88 ? 1.154 -3.932 15.403 1.00 92.50 88 ASP A C 1
ATOM 653 O O . ASP A 1 88 ? 2.087 -4.057 14.604 1.00 92.50 88 ASP A O 1
ATOM 657 N N . ASP A 1 89 ? 0.387 -4.967 15.759 1.00 95.31 89 ASP A N 1
ATOM 658 C CA . ASP A 1 89 ? 0.444 -6.316 15.190 1.00 95.31 89 ASP A CA 1
ATOM 659 C C . ASP A 1 89 ? -0.891 -6.651 14.510 1.00 95.31 89 ASP A C 1
ATOM 661 O O . ASP A 1 89 ? -1.902 -6.913 15.156 1.00 95.31 89 ASP A O 1
ATOM 665 N N . PHE A 1 90 ? -0.908 -6.639 13.178 1.00 95.25 90 PHE A N 1
ATOM 666 C CA . PHE A 1 90 ? -2.125 -6.860 12.399 1.00 95.25 90 PHE A CA 1
ATOM 667 C C . PHE A 1 90 ? -1.880 -7.767 11.197 1.00 95.25 90 PHE A C 1
ATOM 669 O O . PHE A 1 90 ? -0.751 -8.022 10.780 1.00 95.25 90 PHE A O 1
ATOM 676 N N . THR A 1 91 ? -2.964 -8.283 10.621 1.00 95.62 91 THR A N 1
ATOM 677 C CA . THR A 1 91 ? -2.902 -9.134 9.430 1.00 95.62 91 THR A CA 1
ATOM 678 C C . THR A 1 91 ? -3.557 -8.438 8.248 1.00 95.62 91 THR A C 1
ATOM 680 O O . THR A 1 91 ? -4.736 -8.094 8.307 1.00 95.62 91 THR A O 1
ATOM 683 N N . ALA A 1 92 ? -2.800 -8.283 7.164 1.00 94.94 92 ALA A N 1
ATOM 684 C CA . ALA A 1 92 ? -3.343 -7.960 5.854 1.00 94.94 92 ALA A CA 1
ATOM 685 C C . ALA A 1 92 ? -3.711 -9.261 5.132 1.00 94.94 92 ALA A C 1
ATOM 687 O O . ALA A 1 92 ? -2.913 -10.209 5.105 1.00 94.94 92 ALA A O 1
ATOM 688 N N . PHE A 1 93 ? -4.905 -9.324 4.545 1.00 92.19 93 PHE A N 1
ATOM 689 C CA . PHE A 1 93 ? -5.377 -10.532 3.871 1.00 92.19 93 PHE A CA 1
ATOM 690 C C . PHE A 1 93 ? -6.115 -10.242 2.563 1.00 92.19 93 PHE A C 1
ATOM 692 O O . PHE A 1 93 ? -6.786 -9.226 2.395 1.00 92.19 93 PHE A O 1
ATOM 699 N N . SER A 1 94 ? -6.012 -11.170 1.615 1.00 86.06 94 SER A N 1
ATOM 700 C CA . SER A 1 94 ? -6.770 -11.125 0.366 1.00 86.06 94 SER A CA 1
ATOM 701 C C . SER A 1 94 ? -7.392 -12.482 0.091 1.00 86.06 94 SER A C 1
ATOM 703 O O . SER A 1 94 ? -6.699 -13.417 -0.297 1.00 86.06 94 SER A O 1
ATOM 705 N N . THR A 1 95 ? -8.711 -12.589 0.264 1.00 78.25 95 THR A N 1
ATOM 706 C CA . THR A 1 95 ? -9.453 -13.843 0.041 1.00 78.25 95 THR A CA 1
ATOM 707 C C . THR A 1 95 ? -9.426 -14.291 -1.412 1.00 78.25 95 THR A C 1
ATOM 709 O O . THR A 1 95 ? -9.370 -15.483 -1.680 1.00 78.25 95 THR A O 1
ATOM 712 N N . LYS A 1 96 ? -9.424 -13.342 -2.357 1.00 78.25 96 LYS A N 1
ATOM 713 C CA . LYS A 1 96 ? -9.405 -13.639 -3.796 1.00 78.25 96 LYS A CA 1
ATOM 714 C C . LYS A 1 96 ? -8.175 -14.450 -4.208 1.00 78.25 96 LYS A C 1
ATOM 716 O O . LYS A 1 96 ? -8.250 -15.206 -5.168 1.00 78.25 96 LYS A O 1
ATOM 721 N N . TYR A 1 97 ? -7.058 -14.258 -3.513 1.00 74.12 97 TYR A N 1
ATOM 722 C CA . TYR A 1 97 ? -5.783 -14.849 -3.896 1.00 74.12 97 TYR A CA 1
ATOM 723 C C . TYR A 1 97 ? -5.128 -15.682 -2.784 1.00 74.12 97 TYR A C 1
ATOM 725 O O . TYR A 1 97 ? -3.995 -16.120 -2.945 1.00 74.12 97 TYR A O 1
ATOM 733 N N . ASP A 1 98 ? -5.827 -15.878 -1.665 1.00 82.12 98 ASP A N 1
ATOM 734 C CA . ASP A 1 98 ? -5.316 -16.536 -0.456 1.00 82.12 98 ASP A CA 1
ATOM 735 C C . ASP A 1 98 ? -3.973 -15.963 0.041 1.00 82.12 98 ASP A C 1
ATOM 737 O O . ASP A 1 98 ? -3.029 -16.671 0.390 1.00 82.12 98 ASP A O 1
ATOM 741 N N . TYR A 1 99 ? -3.863 -14.631 0.039 1.00 88.56 99 TYR A N 1
ATOM 742 C CA . TYR A 1 99 ? -2.677 -13.941 0.550 1.00 88.56 99 TYR A CA 1
ATOM 743 C C . TYR A 1 99 ? -2.856 -13.591 2.013 1.00 88.56 99 TYR A C 1
ATOM 745 O O . TYR A 1 99 ? -3.920 -13.116 2.425 1.00 88.56 99 TYR A O 1
ATOM 753 N N . ARG A 1 100 ? -1.782 -13.751 2.783 1.00 92.31 100 ARG A N 1
ATOM 754 C CA . ARG A 1 100 ? -1.759 -13.391 4.196 1.00 92.31 100 ARG A CA 1
ATOM 755 C C . ARG A 1 100 ? -0.393 -12.861 4.585 1.00 92.31 100 ARG A C 1
ATOM 757 O O . ARG A 1 100 ? 0.601 -13.564 4.441 1.00 92.31 100 ARG A O 1
ATOM 764 N N . LEU A 1 101 ? -0.359 -11.654 5.136 1.00 94.50 101 LEU A N 1
ATOM 765 C CA . LEU A 1 101 ? 0.837 -11.053 5.714 1.00 94.50 101 LEU A CA 1
ATOM 766 C C . LEU A 1 101 ? 0.528 -10.609 7.134 1.00 94.50 101 LEU A C 1
ATOM 768 O O . LEU A 1 101 ? -0.347 -9.772 7.347 1.00 94.50 101 LEU A O 1
ATOM 772 N N . ARG A 1 102 ? 1.265 -11.152 8.099 1.00 96.31 102 ARG A N 1
ATOM 773 C CA . ARG A 1 102 ? 1.299 -10.611 9.453 1.00 96.31 102 ARG A CA 1
ATOM 774 C C . ARG A 1 102 ? 2.311 -9.480 9.475 1.00 96.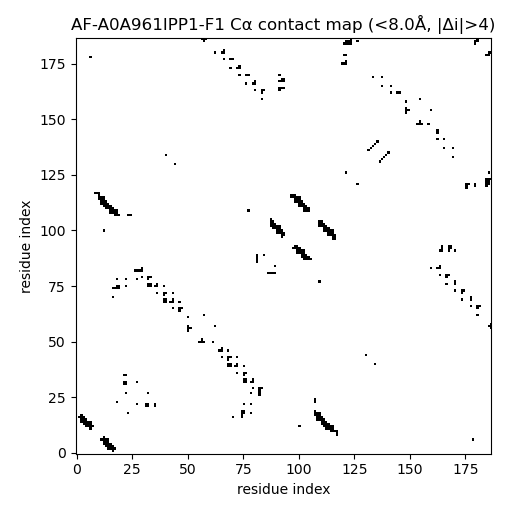31 102 ARG A C 1
ATOM 776 O O . ARG A 1 102 ? 3.473 -9.714 9.154 1.00 96.31 102 ARG A O 1
ATOM 783 N N . ILE A 1 103 ? 1.870 -8.286 9.837 1.00 96.19 103 ILE A N 1
ATOM 784 C CA . ILE A 1 103 ? 2.668 -7.067 9.881 1.00 96.19 103 ILE A CA 1
ATOM 785 C C . ILE A 1 103 ? 2.817 -6.653 11.340 1.00 96.19 103 ILE A C 1
ATOM 787 O O . ILE A 1 103 ? 1.836 -6.588 12.073 1.00 96.19 103 ILE A O 1
ATOM 791 N N . ARG A 1 104 ? 4.052 -6.371 11.749 1.00 95.69 104 ARG A N 1
ATOM 792 C CA . ARG A 1 104 ? 4.393 -5.879 13.079 1.00 95.69 104 ARG A CA 1
ATOM 793 C C . ARG A 1 104 ? 5.168 -4.579 12.981 1.00 95.69 104 ARG A C 1
ATOM 795 O O . ARG A 1 104 ? 6.154 -4.502 12.245 1.00 95.69 104 ARG A O 1
ATOM 802 N N . ILE A 1 105 ? 4.767 -3.596 13.773 1.00 93.00 105 ILE A N 1
ATOM 803 C CA . ILE A 1 105 ? 5.414 -2.292 13.868 1.00 93.00 105 ILE A CA 1
ATOM 804 C C . ILE A 1 105 ? 6.124 -2.177 15.217 1.00 93.00 105 ILE A C 1
ATOM 806 O O . ILE A 1 105 ? 5.563 -2.458 16.269 1.00 93.00 105 ILE A O 1
ATOM 810 N N . LYS A 1 106 ? 7.403 -1.794 15.193 1.00 91.06 106 LYS A N 1
ATOM 811 C CA . LYS A 1 106 ? 8.204 -1.536 16.393 1.00 91.06 106 LYS A CA 1
ATOM 812 C C . LYS A 1 106 ? 9.272 -0.495 16.095 1.00 91.06 106 LYS A C 1
ATOM 814 O O . LYS A 1 106 ? 9.994 -0.611 15.109 1.00 91.06 106 LYS A O 1
ATOM 819 N N . ASN A 1 107 ? 9.416 0.500 16.971 1.00 86.81 107 ASN A N 1
ATOM 820 C CA . ASN A 1 107 ? 10.481 1.509 16.901 1.00 86.81 107 ASN A CA 1
ATOM 821 C C . ASN A 1 107 ? 10.611 2.162 15.510 1.00 86.81 107 ASN A C 1
ATOM 823 O O . ASN A 1 107 ? 11.699 2.200 14.939 1.00 86.81 107 ASN A O 1
ATOM 827 N N . LYS A 1 108 ? 9.492 2.648 14.953 1.00 87.50 108 LYS A N 1
ATOM 828 C CA . LYS A 1 108 ? 9.414 3.267 13.612 1.00 87.50 108 LYS A CA 1
ATOM 829 C C . LYS A 1 108 ? 9.792 2.340 12.449 1.00 87.50 108 LYS A C 1
ATOM 831 O O . LYS A 1 108 ? 10.024 2.808 11.338 1.00 87.50 108 LYS A O 1
ATOM 836 N N . ARG A 1 109 ? 9.865 1.031 12.669 1.00 91.38 109 ARG A N 1
ATOM 837 C CA . ARG A 1 109 ? 10.106 0.039 11.619 1.00 91.38 109 ARG A CA 1
ATOM 838 C C . ARG A 1 109 ? 8.929 -0.905 11.557 1.00 91.38 109 ARG A C 1
ATOM 840 O O . ARG A 1 109 ? 8.337 -1.225 12.584 1.00 91.38 109 ARG A O 1
ATOM 847 N N . TRP A 1 110 ? 8.613 -1.359 10.358 1.00 93.75 110 TRP A N 1
ATOM 848 C CA . TRP A 1 110 ? 7.629 -2.407 10.154 1.00 93.75 110 TRP A CA 1
ATOM 849 C C . TRP A 1 110 ? 8.309 -3.632 9.558 1.00 93.75 110 TRP A C 1
ATOM 851 O O . TRP A 1 110 ? 9.300 -3.533 8.831 1.00 93.75 110 TRP A O 1
ATOM 861 N N . GLN A 1 111 ? 7.787 -4.796 9.907 1.00 94.94 111 GLN A N 1
ATOM 862 C CA . GLN A 1 111 ? 8.200 -6.087 9.382 1.00 94.94 111 GLN A CA 1
ATOM 863 C C . GLN A 1 111 ? 6.943 -6.858 9.019 1.00 94.94 111 GLN A C 1
ATOM 865 O O . GLN A 1 111 ? 5.983 -6.843 9.784 1.00 94.94 111 GLN A O 1
ATOM 870 N N . ALA A 1 112 ? 6.947 -7.539 7.882 1.00 93.94 112 ALA A N 1
ATOM 871 C CA . ALA A 1 112 ? 5.880 -8.441 7.505 1.00 93.94 112 ALA A CA 1
ATOM 872 C C . ALA A 1 112 ? 6.422 -9.820 7.159 1.00 93.94 112 ALA A C 1
ATOM 874 O O . ALA A 1 112 ? 7.430 -9.952 6.461 1.00 93.94 112 ALA A O 1
ATOM 875 N N . ILE A 1 113 ? 5.718 -10.837 7.644 1.00 93.75 113 ILE A N 1
ATOM 876 C CA . ILE A 1 113 ? 5.987 -12.239 7.349 1.00 93.75 113 ILE A CA 1
ATOM 877 C C . ILE A 1 113 ? 4.678 -12.894 6.927 1.00 93.75 113 ILE A C 1
ATOM 879 O O . ILE A 1 113 ? 3.636 -12.685 7.553 1.00 93.75 113 ILE A O 1
ATOM 883 N N . GLY A 1 114 ? 4.718 -13.705 5.879 1.00 91.56 114 GLY A N 1
ATOM 884 C CA . GLY A 1 114 ? 3.551 -14.478 5.486 1.00 91.56 114 GLY A CA 1
ATOM 885 C C . GLY A 1 114 ? 3.709 -15.152 4.140 1.00 91.56 114 GLY A C 1
ATOM 886 O O . GLY A 1 114 ? 4.815 -15.545 3.771 1.00 91.56 114 GLY A O 1
ATOM 887 N N . ARG A 1 115 ? 2.593 -15.307 3.428 1.00 87.12 115 ARG A N 1
ATOM 888 C CA . ARG A 1 115 ? 2.531 -16.018 2.157 1.00 87.12 115 ARG A CA 1
ATOM 889 C C . ARG A 1 115 ? 1.769 -15.218 1.107 1.00 87.12 115 ARG A C 1
ATOM 891 O O . ARG A 1 115 ? 0.670 -14.724 1.369 1.00 87.12 115 ARG A O 1
ATOM 898 N N . ILE A 1 116 ? 2.351 -15.133 -0.082 1.00 82.56 116 ILE A N 1
ATOM 899 C CA . ILE A 1 116 ? 1.699 -14.670 -1.308 1.00 82.56 116 ILE A CA 1
ATOM 900 C C . ILE A 1 116 ? 1.902 -15.728 -2.398 1.00 82.56 116 ILE A C 1
ATOM 902 O O . ILE A 1 116 ? 2.903 -16.440 -2.395 1.00 82.56 116 ILE A O 1
ATOM 906 N N . SER A 1 117 ? 0.959 -15.863 -3.326 1.00 70.88 117 SER A N 1
ATOM 907 C CA . SER A 1 117 ? 1.142 -16.752 -4.481 1.00 70.88 117 SER A CA 1
ATOM 908 C C . SER A 1 117 ? 2.214 -16.189 -5.408 1.00 70.88 117 SER A C 1
ATOM 910 O O . SER A 1 117 ? 2.259 -14.986 -5.665 1.00 70.88 117 SER A O 1
ATOM 912 N N . THR A 1 118 ? 3.042 -17.072 -5.957 1.00 62.72 118 THR A N 1
AT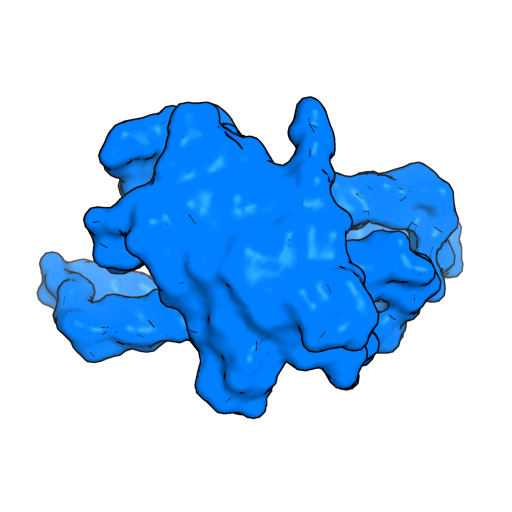OM 913 C CA . THR A 1 118 ? 4.075 -16.743 -6.948 1.00 62.72 118 THR A CA 1
ATOM 914 C C . THR A 1 118 ? 3.531 -16.612 -8.373 1.00 62.72 118 THR A C 1
ATOM 916 O O . THR A 1 118 ? 4.282 -16.326 -9.300 1.00 62.72 118 THR A O 1
ATOM 919 N N . GLN A 1 119 ? 2.218 -16.777 -8.569 1.00 58.81 119 GLN A N 1
ATOM 920 C CA . GLN A 1 119 ? 1.583 -16.752 -9.892 1.00 58.81 119 GLN A CA 1
ATOM 921 C C . GLN A 1 119 ? 1.285 -15.343 -10.435 1.00 58.81 119 GLN A C 1
ATOM 923 O O . GLN A 1 119 ? 0.746 -15.216 -11.532 1.00 58.81 119 GLN A O 1
ATOM 928 N N . HIS A 1 120 ? 1.587 -14.271 -9.699 1.00 57.72 120 HIS A N 1
ATOM 929 C CA . HIS A 1 120 ? 1.398 -12.903 -10.191 1.00 57.72 120 HIS A CA 1
ATOM 930 C C . HIS A 1 120 ? 2.708 -12.323 -10.723 1.00 57.72 120 HIS A C 1
ATOM 932 O O . HIS A 1 120 ? 3.518 -11.803 -9.963 1.00 57.72 120 HIS A O 1
ATOM 938 N N . ARG A 1 121 ? 2.873 -12.382 -12.049 1.00 57.84 121 ARG A N 1
ATOM 939 C CA . ARG A 1 121 ? 3.831 -11.555 -12.791 1.00 57.84 121 ARG A CA 1
ATOM 940 C C . ARG A 1 121 ? 3.099 -10.340 -13.345 1.00 57.84 121 ARG A C 1
ATOM 942 O O . ARG A 1 121 ? 2.060 -10.500 -13.987 1.00 57.84 121 ARG A O 1
ATOM 949 N N . LEU A 1 122 ? 3.620 -9.144 -13.092 1.00 60.41 122 LEU A N 1
ATOM 950 C CA . LEU A 1 122 ? 3.153 -7.932 -13.763 1.00 60.41 122 LEU A CA 1
ATOM 951 C C . LEU A 1 122 ? 3.934 -7.788 -15.071 1.00 60.41 122 LEU A C 1
ATOM 953 O O . LEU A 1 122 ? 5.160 -7.854 -15.048 1.00 60.41 122 LEU A O 1
ATOM 957 N N . ARG A 1 123 ? 3.240 -7.602 -16.198 1.00 57.88 123 ARG A N 1
ATOM 958 C CA . ARG A 1 123 ? 3.889 -7.228 -17.462 1.00 57.88 123 ARG A CA 1
ATOM 959 C C . ARG A 1 123 ? 4.164 -5.721 -17.463 1.00 57.88 123 ARG A C 1
ATOM 961 O O . ARG A 1 123 ? 3.401 -4.962 -16.868 1.00 57.88 123 ARG A O 1
ATOM 968 N N . LEU A 1 124 ? 5.238 -5.301 -18.131 1.00 55.66 124 LEU A N 1
ATOM 969 C CA . LEU A 1 124 ? 5.669 -3.901 -18.237 1.00 55.66 124 LEU A CA 1
ATOM 970 C C . LEU A 1 124 ? 4.551 -2.954 -18.697 1.00 55.66 124 LEU A C 1
ATOM 972 O O . LEU A 1 124 ? 4.294 -1.938 -18.051 1.00 55.66 124 LEU A O 1
ATOM 976 N N . ASP A 1 125 ? 3.865 -3.327 -19.777 1.00 60.44 125 ASP A N 1
ATOM 977 C CA . ASP A 1 125 ? 2.818 -2.523 -20.425 1.00 60.44 125 ASP A CA 1
ATOM 978 C C . ASP A 1 125 ? 1.633 -2.236 -19.487 1.00 60.44 125 ASP A C 1
ATOM 980 O O . ASP A 1 125 ? 0.879 -1.278 -19.668 1.00 60.44 125 ASP A O 1
ATOM 984 N N . ASP A 1 126 ? 1.500 -3.032 -18.424 1.00 73.88 126 ASP A N 1
ATOM 985 C CA . ASP A 1 126 ? 0.454 -2.884 -17.428 1.00 73.88 126 ASP A CA 1
ATOM 986 C C . ASP A 1 126 ? 0.827 -1.907 -16.305 1.00 73.88 126 ASP A C 1
ATOM 988 O O . ASP A 1 126 ? -0.049 -1.584 -15.507 1.00 73.88 126 ASP A O 1
ATOM 992 N N . PHE A 1 127 ? 2.069 -1.406 -16.199 1.00 79.38 127 PHE A N 1
ATOM 993 C CA . PHE A 1 127 ? 2.456 -0.520 -15.090 1.00 79.38 127 PHE A CA 1
ATOM 994 C C . PHE A 1 127 ? 1.713 0.822 -15.138 1.00 79.38 127 PHE A C 1
ATOM 996 O O . PHE A 1 127 ? 1.154 1.259 -14.129 1.00 79.38 127 PHE A O 1
ATOM 1003 N N . GLY A 1 128 ? 1.655 1.463 -16.310 1.00 77.88 128 GLY A N 1
ATOM 1004 C CA . GLY A 1 128 ? 0.916 2.715 -16.497 1.00 77.88 128 GLY A CA 1
ATOM 1005 C C . GLY A 1 128 ? -0.581 2.546 -16.219 1.00 77.88 128 GLY A C 1
ATOM 1006 O O . GLY A 1 128 ? -1.197 3.353 -15.519 1.00 77.88 128 GLY A O 1
ATOM 1007 N N . LEU A 1 129 ? -1.167 1.438 -16.683 1.00 83.44 129 LEU A N 1
ATOM 1008 C CA . LEU A 1 129 ? -2.549 1.070 -16.363 1.00 83.44 129 LEU A CA 1
ATOM 1009 C C . LEU A 1 129 ? -2.729 0.792 -14.868 1.00 83.44 129 LEU A C 1
ATOM 1011 O O . LEU A 1 129 ? -3.716 1.217 -14.270 1.00 83.44 129 LEU A O 1
ATOM 1015 N N . TRP A 1 130 ? -1.778 0.100 -14.249 1.00 87.19 130 TRP A N 1
ATOM 1016 C CA . TRP A 1 130 ? -1.795 -0.243 -12.837 1.00 87.19 130 TRP A CA 1
ATOM 1017 C C . TRP A 1 130 ? -1.785 1.004 -11.958 1.00 87.19 130 TRP A C 1
ATOM 1019 O O . TRP A 1 130 ? -2.649 1.119 -11.085 1.00 87.19 130 TRP A O 1
ATOM 1029 N N . ILE A 1 131 ? -0.863 1.942 -12.189 1.00 84.88 131 ILE A N 1
ATOM 1030 C CA . ILE A 1 131 ? -0.768 3.146 -11.362 1.00 84.88 131 ILE A CA 1
ATOM 1031 C C . ILE A 1 131 ? -1.996 4.034 -11.552 1.00 84.88 131 ILE A C 1
ATOM 1033 O O . ILE A 1 131 ? -2.546 4.531 -10.571 1.00 84.88 131 ILE A O 1
ATOM 1037 N N . ASN A 1 132 ? -2.519 4.127 -12.779 1.00 84.50 132 ASN A N 1
ATOM 1038 C CA . ASN A 1 132 ? -3.769 4.831 -13.046 1.00 84.50 132 ASN A CA 1
ATOM 1039 C C . ASN A 1 132 ? -4.954 4.186 -12.316 1.00 84.50 132 ASN A C 1
ATOM 1041 O O . ASN A 1 132 ? -5.709 4.899 -11.659 1.00 84.50 132 ASN A O 1
ATOM 1045 N N . ARG A 1 133 ? -5.101 2.854 -12.342 1.00 86.75 133 ARG A N 1
ATOM 1046 C CA . ARG A 1 133 ? -6.146 2.151 -11.571 1.00 86.75 133 ARG A CA 1
ATOM 1047 C C . ARG A 1 133 ? -5.966 2.335 -10.064 1.00 86.75 133 ARG A C 1
ATOM 1049 O O . ARG A 1 133 ? -6.938 2.542 -9.339 1.00 86.75 133 ARG A O 1
ATOM 1056 N N . LEU A 1 134 ? -4.732 2.280 -9.562 1.00 85.88 134 LEU A N 1
ATOM 1057 C CA . LEU A 1 134 ? -4.446 2.495 -8.145 1.00 85.88 134 LEU A CA 1
ATOM 1058 C C . LEU A 1 134 ? -4.869 3.903 -7.703 1.00 85.88 134 LEU A C 1
ATOM 1060 O O . LEU A 1 134 ? -5.533 4.037 -6.678 1.00 85.88 134 LEU A O 1
ATOM 1064 N N . THR A 1 135 ? -4.546 4.933 -8.485 1.00 83.38 135 THR A N 1
ATOM 1065 C CA . THR A 1 135 ? -4.856 6.331 -8.158 1.00 83.38 135 THR A CA 1
ATOM 1066 C C . THR A 1 135 ? -6.326 6.688 -8.407 1.00 83.38 135 THR A C 1
ATOM 1068 O O . THR A 1 135 ? -6.990 7.217 -7.516 1.00 83.38 135 THR A O 1
ATOM 1071 N N . HIS A 1 136 ? -6.857 6.403 -9.596 1.00 84.75 136 HIS A N 1
ATOM 1072 C CA . HIS A 1 136 ? -8.175 6.886 -10.025 1.00 84.75 136 HIS A CA 1
ATOM 1073 C C . HIS A 1 136 ? -9.339 5.993 -9.598 1.00 84.75 136 HIS A C 1
ATOM 1075 O O . HIS A 1 136 ? -10.456 6.486 -9.475 1.00 84.75 136 HIS A O 1
ATOM 1081 N N . GLU A 1 137 ? -9.100 4.706 -9.338 1.00 86.88 137 GLU A N 1
ATOM 1082 C CA . GLU A 1 137 ? -10.159 3.795 -8.892 1.00 86.88 137 GLU A CA 1
ATOM 1083 C C . GLU A 1 137 ? -10.025 3.505 -7.398 1.00 86.88 137 GLU A C 1
ATOM 1085 O O . GLU A 1 137 ? -10.935 3.788 -6.618 1.00 86.88 137 GLU A O 1
ATOM 1090 N N . ARG A 1 138 ? -8.881 2.955 -6.972 1.00 85.56 138 ARG A N 1
ATOM 1091 C CA . ARG A 1 138 ? -8.732 2.432 -5.605 1.00 85.56 138 ARG A CA 1
ATOM 1092 C C . ARG A 1 138 ? -8.585 3.539 -4.570 1.00 85.56 138 ARG A C 1
ATOM 1094 O O . ARG A 1 138 ? -9.339 3.562 -3.601 1.00 85.56 138 ARG A O 1
ATOM 1101 N N . LEU A 1 139 ? -7.646 4.459 -4.778 1.00 86.88 139 LEU A N 1
ATOM 1102 C CA . LEU A 1 139 ? -7.412 5.577 -3.868 1.00 86.88 139 LEU A CA 1
ATOM 1103 C C . LEU A 1 139 ? -8.601 6.543 -3.864 1.00 86.88 139 LEU A C 1
ATOM 1105 O O . LEU A 1 139 ? -9.078 6.907 -2.793 1.00 86.88 139 LEU A O 1
ATOM 1109 N N . ALA A 1 140 ? -9.124 6.911 -5.035 1.00 87.38 140 ALA A N 1
ATOM 1110 C CA . ALA A 1 140 ? -10.318 7.752 -5.119 1.00 87.38 140 ALA A CA 1
ATOM 1111 C C . ALA A 1 140 ? -11.531 7.102 -4.430 1.00 87.38 140 ALA A C 1
ATOM 1113 O O . ALA A 1 140 ? -12.258 7.773 -3.696 1.00 87.38 140 ALA A O 1
ATOM 1114 N N . GLY A 1 141 ? -11.725 5.791 -4.616 1.00 86.50 141 GLY A N 1
ATOM 1115 C CA . GLY A 1 141 ? -12.757 5.022 -3.922 1.00 86.50 141 GLY A CA 1
ATOM 1116 C C . GLY A 1 141 ? -12.568 5.019 -2.405 1.00 86.50 141 GLY A C 1
ATOM 1117 O O . GLY A 1 141 ? -13.529 5.255 -1.678 1.00 86.50 141 GLY A O 1
ATOM 1118 N N . LEU A 1 142 ? -11.333 4.826 -1.927 1.00 86.69 142 LEU A N 1
ATOM 1119 C CA . LEU A 1 142 ? -10.996 4.898 -0.504 1.00 86.69 142 LEU A CA 1
ATOM 1120 C C . LEU A 1 142 ? -11.313 6.281 0.084 1.00 86.69 142 LEU A C 1
ATOM 1122 O O . LEU A 1 142 ? -11.977 6.362 1.112 1.00 86.69 142 LEU A O 1
ATOM 1126 N N . ILE A 1 143 ? -10.871 7.359 -0.569 1.00 86.94 143 ILE A N 1
ATOM 1127 C CA . ILE A 1 143 ? -11.101 8.738 -0.111 1.00 86.94 143 ILE A CA 1
ATOM 1128 C C . ILE A 1 143 ? -12.598 9.053 -0.073 1.00 86.94 143 ILE A C 1
ATOM 1130 O O . ILE A 1 143 ? -13.078 9.614 0.908 1.00 86.94 143 ILE A O 1
ATOM 1134 N N . ARG A 1 144 ? -13.349 8.668 -1.113 1.00 86.75 144 ARG A N 1
ATOM 1135 C CA . ARG A 1 144 ? -14.803 8.874 -1.161 1.00 86.75 144 ARG A CA 1
ATOM 1136 C C . ARG A 1 144 ? -15.505 8.144 -0.021 1.00 86.75 144 ARG A C 1
ATOM 1138 O O . ARG A 1 144 ? -16.342 8.741 0.645 1.00 86.75 144 ARG A O 1
ATOM 1145 N N . PHE A 1 145 ? -15.147 6.883 0.207 1.00 84.25 145 PHE A N 1
ATOM 1146 C CA . PHE A 1 145 ? -15.736 6.073 1.269 1.00 84.25 145 PHE A CA 1
ATOM 1147 C C . PHE A 1 145 ? -15.419 6.640 2.657 1.00 84.25 145 PHE A C 1
ATOM 1149 O O . PHE A 1 145 ? -16.307 6.746 3.492 1.00 84.25 145 PHE A O 1
ATOM 1156 N N . LEU A 1 146 ? -14.180 7.087 2.887 1.00 83.19 146 LEU A N 1
ATOM 1157 C CA . LEU A 1 146 ? -13.810 7.784 4.121 1.00 83.19 146 LEU A CA 1
ATOM 1158 C C . LEU A 1 146 ? -14.595 9.082 4.311 1.00 83.19 146 LEU A C 1
ATOM 1160 O O . LEU A 1 146 ? -15.054 9.352 5.413 1.00 83.19 146 LEU A O 1
ATOM 1164 N N . GLY A 1 147 ? -14.769 9.874 3.251 1.00 82.69 147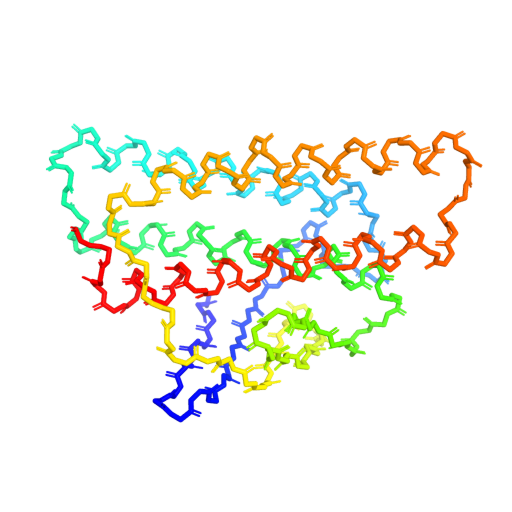 GLY A N 1
ATOM 1165 C CA . GLY A 1 147 ? -15.570 11.096 3.306 1.00 82.69 147 GLY A CA 1
ATOM 1166 C C . GLY A 1 147 ? -17.026 10.830 3.696 1.00 82.69 147 GLY A C 1
ATOM 1167 O O . GLY A 1 147 ? -17.586 11.594 4.472 1.00 82.69 147 GLY A O 1
ATOM 1168 N N . GLN A 1 148 ? -17.610 9.731 3.207 1.00 83.19 148 GLN A N 1
ATOM 1169 C CA . GLN A 1 148 ? -18.960 9.293 3.579 1.00 83.19 148 GLN A CA 1
ATOM 1170 C C . GLN A 1 148 ? -19.024 8.829 5.041 1.00 83.19 148 GLN A C 1
ATOM 1172 O O . GLN A 1 148 ? -19.812 9.370 5.806 1.00 83.19 148 GLN A O 1
ATOM 1177 N N . ALA A 1 149 ? -18.133 7.926 5.457 1.00 78.06 149 ALA A N 1
ATOM 1178 C CA . ALA A 1 149 ? -18.116 7.398 6.825 1.00 78.06 149 ALA A CA 1
ATOM 1179 C C . ALA A 1 149 ? -17.816 8.480 7.888 1.00 78.06 149 ALA A C 1
ATOM 1181 O O . ALA A 1 149 ? -18.276 8.411 9.025 1.00 78.06 149 ALA A O 1
ATOM 1182 N N . LEU A 1 150 ? -17.043 9.515 7.531 1.00 75.38 150 LEU A N 1
ATOM 1183 C CA . LEU A 1 150 ? -16.789 10.662 8.409 1.00 75.38 150 LEU A CA 1
ATOM 1184 C C . LEU A 1 150 ? -17.969 11.639 8.476 1.00 75.38 150 LEU A C 1
ATOM 1186 O O . LEU A 1 150 ? -18.139 12.284 9.510 1.00 75.38 150 LEU A O 1
ATOM 1190 N N . ALA A 1 151 ? -18.777 11.754 7.417 1.00 76.31 151 ALA A N 1
ATOM 1191 C CA . ALA A 1 151 ? -19.971 12.603 7.422 1.00 76.31 151 ALA A CA 1
ATOM 1192 C C . ALA A 1 151 ? -21.004 12.121 8.455 1.00 76.31 151 ALA A C 1
ATOM 1194 O O . ALA A 1 151 ? -21.648 12.942 9.106 1.00 76.31 151 ALA A O 1
ATOM 1195 N N . ASP A 1 152 ? -21.068 10.807 8.678 1.00 70.81 152 ASP A N 1
ATOM 1196 C CA . ASP A 1 152 ? -21.938 10.173 9.675 1.00 70.81 152 ASP A CA 1
ATOM 1197 C C . ASP A 1 152 ? -21.338 10.214 11.101 1.00 70.81 152 ASP A C 1
ATOM 1199 O O . ASP A 1 152 ? -21.935 9.745 12.073 1.00 70.81 152 ASP A O 1
ATOM 1203 N N . GLY A 1 153 ? -20.146 10.808 11.255 1.00 64.94 153 GLY A N 1
ATOM 1204 C CA . GLY A 1 153 ? -19.482 11.078 12.533 1.00 64.94 153 GLY A CA 1
ATOM 1205 C C . GLY A 1 153 ? -18.901 9.852 13.242 1.00 64.94 153 GLY A C 1
ATOM 1206 O O . GLY A 1 153 ? -18.273 10.002 14.294 1.00 64.94 153 GLY A O 1
ATOM 1207 N N . LYS A 1 154 ? -19.087 8.642 12.699 1.00 76.25 154 LYS A N 1
ATOM 1208 C CA . LYS A 1 154 ? -18.554 7.381 13.229 1.00 76.25 154 LYS A CA 1
ATOM 1209 C C . LYS A 1 154 ? -18.299 6.398 12.093 1.00 76.25 154 LYS A C 1
ATOM 1211 O O . LYS A 1 154 ? -19.195 6.142 11.308 1.00 76.25 154 LYS A O 1
ATOM 1216 N N . ILE A 1 155 ? -17.118 5.781 12.098 1.00 78.62 155 ILE A N 1
ATOM 1217 C CA . ILE A 1 155 ? -16.827 4.619 11.254 1.00 78.62 155 ILE A CA 1
ATOM 1218 C C . ILE A 1 155 ? -17.337 3.376 11.985 1.00 78.62 155 ILE A C 1
ATOM 1220 O O . ILE A 1 155 ? -16.807 3.019 13.044 1.00 78.62 155 ILE A O 1
ATOM 1224 N N . ASP A 1 156 ? -18.360 2.719 11.447 1.00 84.44 156 ASP A N 1
ATOM 1225 C CA . ASP A 1 156 ? -18.885 1.482 12.020 1.00 84.44 156 ASP A CA 1
ATOM 1226 C C . ASP A 1 156 ? -17.972 0.270 11.731 1.00 84.44 156 ASP A C 1
ATOM 1228 O O . ASP A 1 156 ? -16.989 0.329 10.985 1.00 84.44 156 ASP A O 1
ATOM 1232 N N . SER A 1 157 ? -18.266 -0.880 12.346 1.00 86.56 157 SER A N 1
ATOM 1233 C CA . SER A 1 157 ? -17.440 -2.083 12.167 1.00 86.56 157 SER A CA 1
ATOM 1234 C C . SER A 1 157 ? -17.454 -2.637 10.736 1.00 86.56 157 SER A C 1
ATOM 1236 O O . SER A 1 157 ? -16.458 -3.219 10.304 1.00 86.56 157 SER A O 1
ATOM 1238 N N . LYS A 1 158 ? -18.550 -2.482 9.985 1.00 87.56 158 LYS A N 1
ATOM 1239 C CA . LYS A 1 158 ? -18.643 -2.933 8.588 1.00 87.56 158 LYS A CA 1
ATOM 1240 C C . LYS A 1 158 ? -17.817 -2.025 7.683 1.00 87.56 158 LYS A C 1
ATOM 1242 O O . LYS A 1 158 ? -17.062 -2.527 6.851 1.00 87.56 158 LYS A O 1
ATOM 1247 N N . GLU A 1 159 ? -17.912 -0.718 7.875 1.00 86.81 159 GLU A N 1
ATOM 1248 C CA . GLU A 1 159 ? -17.135 0.291 7.159 1.00 86.81 159 GLU A CA 1
ATOM 1249 C C . GLU A 1 159 ? -15.642 0.119 7.410 1.00 86.81 159 GLU A C 1
ATOM 1251 O O . GLU A 1 159 ? -14.852 0.090 6.464 1.00 86.81 159 GLU A O 1
ATOM 1256 N N . LYS A 1 160 ? -15.262 -0.115 8.669 1.00 88.44 160 LYS A N 1
ATOM 1257 C CA . LYS A 1 160 ? -13.891 -0.449 9.056 1.00 88.44 160 LYS A CA 1
ATOM 1258 C C . LYS A 1 160 ? -13.361 -1.643 8.259 1.00 88.44 160 LYS A C 1
ATOM 1260 O O . LYS A 1 160 ? -12.305 -1.543 7.644 1.00 88.44 160 LYS A O 1
ATOM 1265 N N . ILE A 1 161 ? -14.112 -2.745 8.189 1.00 89.94 161 ILE A N 1
ATOM 1266 C CA . ILE A 1 161 ? -13.712 -3.943 7.428 1.00 89.94 161 ILE A CA 1
ATOM 1267 C C . ILE A 1 161 ? -13.536 -3.631 5.933 1.00 89.94 161 ILE A C 1
ATOM 1269 O O . ILE A 1 161 ? -12.629 -4.161 5.286 1.00 89.94 161 ILE A O 1
ATOM 1273 N N . VAL A 1 162 ? -14.393 -2.787 5.353 1.00 89.81 162 VAL A N 1
ATOM 1274 C CA . VAL A 1 162 ? -14.286 -2.383 3.942 1.00 89.81 162 VAL A CA 1
ATOM 1275 C C . VAL A 1 162 ? -13.028 -1.545 3.704 1.00 89.81 162 VAL A C 1
ATOM 1277 O O . VAL A 1 162 ? -12.293 -1.814 2.748 1.00 89.81 162 VAL A O 1
ATOM 1280 N N . LEU A 1 163 ? -12.744 -0.587 4.588 1.00 90.50 163 LEU A N 1
ATOM 1281 C CA . LEU A 1 163 ? -11.533 0.235 4.556 1.00 90.50 163 LEU A CA 1
ATOM 1282 C C . LEU A 1 163 ? -10.274 -0.624 4.660 1.00 90.50 163 LEU A C 1
ATOM 1284 O O . LEU A 1 163 ? -9.387 -0.521 3.812 1.00 90.50 163 LEU A O 1
ATOM 1288 N N . GLU A 1 164 ? -10.225 -1.519 5.645 1.00 92.88 164 GLU A N 1
ATOM 1289 C CA . GLU A 1 164 ? -9.111 -2.445 5.847 1.00 92.88 164 GLU A CA 1
ATOM 1290 C C . GLU A 1 164 ? -8.857 -3.299 4.606 1.00 92.88 164 GLU A C 1
ATOM 1292 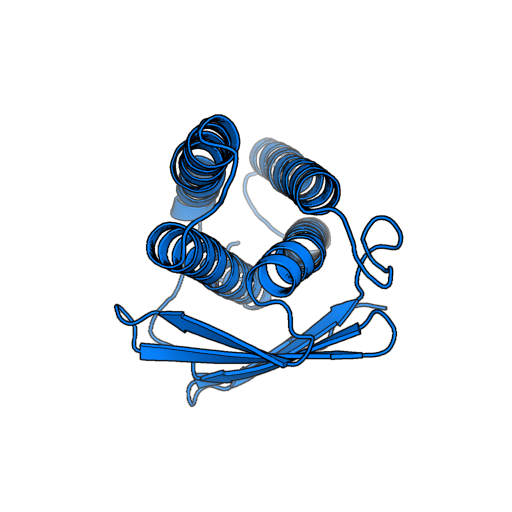O O . GLU A 1 164 ? -7.733 -3.351 4.115 1.00 92.88 164 GLU A O 1
ATOM 1297 N N . ARG A 1 165 ? -9.905 -3.890 4.019 1.00 91.69 165 ARG A N 1
ATOM 1298 C CA . ARG A 1 165 ? -9.784 -4.682 2.783 1.00 91.69 165 ARG A CA 1
ATOM 1299 C C . ARG A 1 165 ? -9.305 -3.851 1.596 1.00 91.69 165 ARG A C 1
ATOM 1301 O O . ARG A 1 165 ? -8.591 -4.369 0.738 1.00 91.69 165 ARG A O 1
ATOM 1308 N N . SER A 1 166 ? -9.723 -2.590 1.501 1.00 91.50 166 SER A N 1
ATOM 1309 C CA . SER A 1 166 ? -9.266 -1.685 0.443 1.00 91.50 166 SER A CA 1
ATOM 1310 C C . SER A 1 166 ? -7.767 -1.408 0.576 1.00 91.50 166 SER A C 1
ATOM 1312 O O . SER A 1 166 ? -7.018 -1.546 -0.394 1.00 91.50 166 SER A O 1
ATOM 1314 N N . VAL A 1 167 ? -7.313 -1.116 1.797 1.00 94.19 167 VAL A N 1
ATOM 1315 C CA . VAL A 1 167 ? -5.899 -0.884 2.107 1.00 94.19 167 VAL A CA 1
ATOM 1316 C C . VAL A 1 167 ? -5.064 -2.150 1.903 1.00 94.19 167 VAL A C 1
ATOM 1318 O O . VAL A 1 167 ? -4.034 -2.082 1.234 1.00 94.19 167 VAL A O 1
ATOM 1321 N N . ASP A 1 168 ? -5.533 -3.315 2.354 1.00 94.56 168 ASP A N 1
ATOM 1322 C CA . ASP A 1 168 ? -4.860 -4.604 2.149 1.00 94.56 168 ASP A CA 1
ATOM 1323 C C . ASP A 1 168 ? -4.621 -4.876 0.656 1.00 94.56 168 ASP A C 1
ATOM 1325 O O . ASP A 1 168 ? -3.512 -5.225 0.245 1.00 94.56 168 ASP A O 1
ATOM 1329 N N . ARG A 1 169 ? -5.628 -4.640 -0.199 1.00 90.75 169 ARG A N 1
ATOM 1330 C CA . ARG A 1 169 ? -5.484 -4.781 -1.660 1.00 90.75 169 ARG A CA 1
ATOM 1331 C C . ARG A 1 169 ? -4.409 -3.862 -2.230 1.00 90.75 169 ARG A C 1
ATOM 1333 O O . ARG A 1 169 ? -3.725 -4.262 -3.171 1.00 90.75 169 ARG A 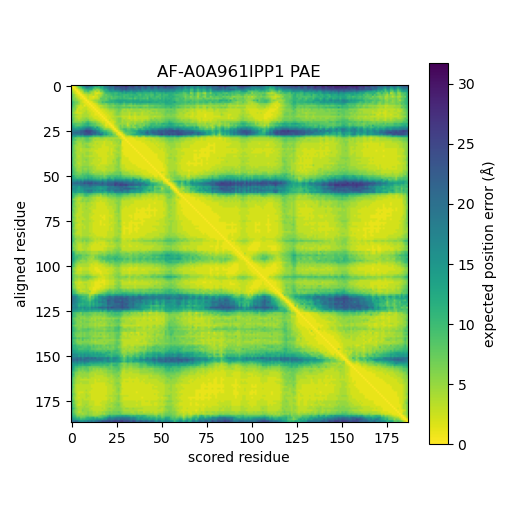O 1
ATOM 1340 N N . MET A 1 170 ? -4.278 -2.642 -1.717 1.00 92.44 170 MET A N 1
ATOM 1341 C CA . MET A 1 170 ? -3.235 -1.710 -2.150 1.00 92.44 170 MET A CA 1
ATOM 1342 C C . MET A 1 170 ? -1.84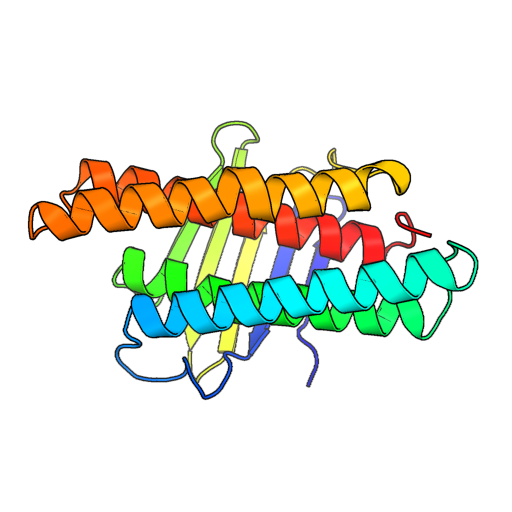8 -2.143 -1.663 1.00 92.44 170 MET A C 1
ATOM 1344 O O . MET A 1 170 ? -0.920 -2.124 -2.469 1.00 92.44 170 MET A O 1
ATOM 1348 N N . ILE A 1 171 ? -1.718 -2.626 -0.418 1.00 93.81 171 ILE A N 1
ATOM 1349 C CA . ILE A 1 171 ? -0.465 -3.184 0.127 1.00 93.81 171 ILE A CA 1
ATOM 1350 C C . ILE A 1 171 ? 0.036 -4.321 -0.762 1.00 93.81 171 ILE A C 1
ATOM 1352 O O . ILE A 1 171 ? 1.162 -4.270 -1.254 1.00 93.81 171 ILE A O 1
ATOM 1356 N N . PHE A 1 172 ? -0.809 -5.321 -1.029 1.00 90.56 172 PHE A N 1
ATOM 1357 C CA . PHE A 1 172 ? -0.433 -6.436 -1.899 1.00 90.56 172 PHE A CA 1
ATOM 1358 C C . PHE A 1 172 ? -0.060 -5.958 -3.298 1.00 90.56 172 PHE A C 1
ATOM 1360 O O . PHE A 1 172 ? 0.938 -6.401 -3.856 1.00 90.56 172 PHE A O 1
ATOM 1367 N N . SER A 1 173 ? -0.830 -5.022 -3.854 1.00 88.69 173 SER A N 1
ATOM 1368 C CA . SER A 1 173 ? -0.555 -4.490 -5.185 1.00 88.69 173 SER A CA 1
ATOM 1369 C C . SER A 1 173 ? 0.817 -3.826 -5.284 1.00 88.69 173 SER A C 1
ATOM 1371 O O . SER A 1 173 ? 1.516 -4.054 -6.264 1.00 88.69 173 SER A O 1
ATOM 1373 N N . LEU A 1 174 ? 1.200 -3.032 -4.282 1.00 90.81 174 LEU A N 1
ATOM 1374 C CA . LEU A 1 174 ? 2.508 -2.386 -4.230 1.00 90.81 174 LEU A CA 1
ATOM 1375 C C . LEU A 1 174 ? 3.636 -3.407 -4.042 1.00 90.81 174 LEU A C 1
ATOM 1377 O O . LEU A 1 174 ? 4.665 -3.281 -4.696 1.00 90.81 174 LEU A O 1
ATOM 1381 N N . LEU A 1 175 ? 3.441 -4.436 -3.209 1.00 88.81 175 LEU A N 1
ATOM 1382 C CA . LEU A 1 175 ? 4.427 -5.507 -3.027 1.00 88.81 175 LEU A CA 1
ATOM 1383 C C . LEU A 1 175 ? 4.686 -6.284 -4.326 1.00 88.81 175 LEU A C 1
ATOM 1385 O O . LEU A 1 175 ? 5.844 -6.522 -4.658 1.00 88.81 175 LEU A O 1
ATOM 1389 N N . PHE A 1 176 ? 3.640 -6.628 -5.085 1.00 84.69 176 PHE A N 1
ATOM 1390 C CA . PHE A 1 176 ? 3.807 -7.317 -6.372 1.00 84.69 176 PHE A CA 1
ATOM 1391 C C . PHE A 1 176 ? 4.546 -6.469 -7.394 1.00 84.69 176 PHE A C 1
ATOM 1393 O O . PHE A 1 176 ? 5.449 -6.958 -8.065 1.00 84.69 176 PHE A O 1
ATOM 1400 N N . VAL A 1 177 ? 4.186 -5.192 -7.498 1.00 85.56 177 VAL A N 1
ATOM 1401 C CA . VAL A 1 177 ? 4.852 -4.274 -8.421 1.00 85.56 177 VAL A CA 1
ATOM 1402 C C . VAL A 1 177 ? 6.309 -4.068 -8.035 1.00 85.56 177 VAL A C 1
ATOM 1404 O O . VAL A 1 177 ? 7.183 -4.160 -8.892 1.00 85.56 177 VAL A O 1
ATOM 1407 N N . ARG A 1 178 ? 6.589 -3.857 -6.746 1.00 87.50 178 ARG A N 1
ATOM 1408 C CA . ARG A 1 178 ? 7.953 -3.752 -6.221 1.00 87.50 178 ARG A CA 1
ATOM 1409 C C . ARG A 1 178 ? 8.784 -4.970 -6.603 1.00 87.50 178 ARG A C 1
ATOM 1411 O O . ARG A 1 178 ? 9.921 -4.818 -7.038 1.00 87.50 178 ARG A O 1
ATOM 1418 N N . GLU A 1 179 ? 8.222 -6.166 -6.453 1.00 82.44 179 GLU A N 1
ATOM 1419 C CA . GLU A 1 179 ? 8.910 -7.405 -6.808 1.00 82.44 179 GLU A CA 1
ATOM 1420 C C . GLU A 1 179 ? 9.136 -7.538 -8.318 1.00 82.44 179 GLU A C 1
ATOM 1422 O O . GLU A 1 179 ? 10.252 -7.844 -8.730 1.00 82.44 179 GLU A O 1
ATOM 1427 N N . GLY A 1 180 ? 8.134 -7.225 -9.146 1.00 80.31 180 GLY A N 1
ATOM 1428 C CA . GLY A 1 180 ? 8.275 -7.219 -10.607 1.00 80.31 180 GLY A CA 1
ATOM 1429 C C . GLY A 1 180 ? 9.379 -6.267 -11.079 1.00 80.31 180 GLY A C 1
ATOM 1430 O O . GLY A 1 180 ? 10.248 -6.655 -11.865 1.00 80.31 180 GLY A O 1
ATOM 1431 N N . ILE A 1 181 ? 9.439 -5.055 -10.510 1.00 81.19 181 ILE A N 1
ATOM 1432 C CA . ILE A 1 181 ? 10.540 -4.121 -10.767 1.00 81.19 181 ILE A CA 1
ATOM 1433 C C . ILE A 1 181 ? 11.851 -4.729 -10.255 1.00 81.19 181 ILE A C 1
ATOM 1435 O O . ILE A 1 181 ? 12.846 -4.721 -10.966 1.00 81.19 181 ILE A O 1
ATOM 1439 N N . SER A 1 182 ? 11.891 -5.320 -9.058 1.00 81.62 182 SER A N 1
ATOM 1440 C CA . SER A 1 182 ? 13.103 -5.917 -8.469 1.00 81.62 182 SER A CA 1
ATOM 1441 C C . SER A 1 182 ? 13.615 -7.169 -9.187 1.00 81.62 182 SER A C 1
ATOM 1443 O O . SER A 1 182 ? 14.788 -7.506 -9.029 1.00 81.62 182 SER A O 1
ATOM 1445 N N . ARG A 1 183 ? 12.809 -7.811 -10.031 1.00 77.62 183 ARG A N 1
ATOM 1446 C CA . ARG A 1 183 ? 13.237 -8.912 -10.909 1.00 77.62 183 ARG A CA 1
ATOM 1447 C C . ARG A 1 183 ? 13.627 -8.461 -12.315 1.00 77.62 183 ARG A C 1
ATOM 1449 O O . ARG A 1 183 ? 14.236 -9.232 -13.043 1.00 77.62 183 ARG A O 1
ATOM 1456 N N . GLY A 1 184 ? 13.339 -7.208 -12.674 1.00 71.56 184 GLY A N 1
ATOM 1457 C CA . GLY A 1 184 ? 13.552 -6.701 -14.032 1.00 71.56 184 GLY A CA 1
ATOM 1458 C C . GLY A 1 184 ? 12.492 -7.211 -15.010 1.00 71.56 184 GLY A C 1
ATOM 1459 O O . GLY A 1 184 ? 12.703 -7.173 -16.212 1.00 71.56 184 GLY A O 1
ATOM 1460 N N . GLU A 1 185 ? 11.358 -7.696 -14.493 1.00 67.12 185 GLU A N 1
ATOM 1461 C CA . GLU A 1 185 ? 10.181 -8.073 -15.292 1.00 67.12 185 GLU A CA 1
ATOM 1462 C C . GLU A 1 185 ? 9.424 -6.828 -15.794 1.00 67.12 185 GLU A C 1
ATOM 1464 O O . GLU A 1 185 ? 8.618 -6.903 -16.718 1.00 67.12 185 GLU A O 1
ATOM 1469 N N . ILE A 1 186 ? 9.718 -5.681 -15.177 1.00 57.97 186 ILE A N 1
ATOM 1470 C CA . ILE A 1 186 ? 9.300 -4.338 -15.563 1.00 57.97 186 ILE A CA 1
ATOM 1471 C C . ILE A 1 186 ? 10.592 -3.636 -16.049 1.00 57.97 186 ILE A C 1
ATOM 1473 O O . ILE A 1 186 ? 11.234 -2.934 -15.267 1.00 57.97 186 ILE A O 1
ATOM 1477 N N . ALA A 1 187 ? 11.035 -3.957 -17.275 1.00 50.53 187 ALA A N 1
ATOM 1478 C CA . ALA A 1 187 ? 12.107 -3.299 -18.037 1.00 50.53 187 ALA A CA 1
ATOM 1479 C C . ALA A 1 187 ? 11.585 -2.576 -19.283 1.00 50.53 187 ALA A C 1
ATOM 1481 O O . ALA A 1 187 ? 10.950 -3.261 -20.112 1.00 50.53 187 ALA A O 1
#

Sequence (187 aa):
MSGNFVIEENGVVRVSGTLPEAVAGKAPDLSVALRAFIAALNQVREVYGRLVADDGRLIGQERFQLLGAIEAALNTLIPVRQILAGDDDFTAFSTKYDYRLRIRIKNKRWQAIGRISTQHRLRLDDFGLWINRLTHERLAGLIRFLGQALADGKIDSKEKIVLERSVDRMIFSLLFVREGISRGEIA

Radius of gyration: 16.06 Å; Cα contacts (8 Å, |Δi|>4): 257; chains: 1; bounding box: 42×34×43 Å

Foldseek 3Di:
DAWDWDQDLQFKTKTKDFADPQLPDPARDLVSLLVQLVVLLVQLVVLVVVCCVPPQACDDPSLVSNLVSLRSNLSSLVSNLCNLVVDQWDWQADPVFGWIWTWHDDPRMIIIITGGDPPDADAQVCPVVLSCCCVVPLSVVLVVLVVVCVVVVHQDPVSSVVNNNSSSVVSVSSSNVSVNSVVSSND

Nearest PDB structures (foldseek):
  3c2w-assembly4_B  TM=3.455E-01  e=3.984E+00  Pseudomonas aeruginosa
  3nhq-assembly1_A  TM=3.110E-01  e=8.418E+00  Pseudomonas aeruginosa